Protein AF-0000000077598662 (afdb_homodimer)

Foldseek 3Di:
DPPPLPFADFDFFDWAWDWAADPVRDIDTPDIDTFDWDDDPQWVQKTKAWHFKFADAPPGPVNPDPDGRRPDWQDCVALRRQHHQHIKTKMKMKGGAFTKHWWKFAQWWKKKFWADAKKWKAFPVGDIDIDGDGGDIDGDRRGTIMMTHNDNHMTMIMMMTGHHQADADPNDGDHIDTDD/DPPPLPFADFDFFDWAWDWAADPVRDIDTPDIDTFDWDDDPQWVQKTKAWHFKFADAPPGPVNPDPDGRRPDWQDCVALRRQHHQHIKTKMKMKGGAFTKHWFKFAQWFKKKFWADAKKWKAFPVGDIDIDGDGGDIDGDRRGTIMMTHNDNHMTMIMMMTGHHQADADPNDGDHIDTDD

Sequence (360 aa):
MSPVLHNPQPLESVRRVVVGHDERGNAVVQSNELMYNEDMAIVPGAKSSAIWVTTDGLPTNDTNSMEDGATRVIEPSENYGLVPPRGTNVRSTDLAPGAITPMHRTSSVDYNILVEGEIVLITEDGAETHLRNPGDTVVQKGTMHAWRNPGASWARWVSVLISAEPAVVNGRVLHPEFHQMSPVLHNPQPLESVRRVVVGHDERGNAVVQSNELMYNEDMAIVPGAKSSAIWVTTDGLPTNDTNSMEDGATRVIEPSENYGLVPPRGTNVRSTDLAPGAITPMHRTSSVDYNILVEGEIVLITEDGAETHLRNPGDTVVQKGTMHAWRNPGASWARWVSVLISAEPAVVNGRVLHPEFHQ

Structure (mmCIF, N/CA/C/O backbone):
data_AF-0000000077598662-model_v1
#
loop_
_entity.id
_entity.type
_entity.pdbx_description
1 polymer 'Cupin type-2 domain-containing protein'
#
loop_
_atom_site.group_PDB
_atom_site.id
_atom_site.type_symbol
_atom_site.label_atom_id
_atom_site.label_alt_id
_atom_site.label_comp_id
_atom_site.label_asym_id
_atom_site.label_entity_id
_atom_site.label_seq_id
_atom_site.pdbx_PDB_ins_code
_atom_site.Cartn_x
_atom_site.Cartn_y
_atom_site.Cartn_z
_atom_site.occupancy
_atom_site.B_iso_or_equiv
_atom_site.auth_seq_id
_atom_site.auth_comp_id
_atom_site.auth_asym_id
_atom_site.auth_atom_id
_atom_site.pdbx_PDB_model_num
ATOM 1 N N . MET A 1 1 ? -41.719 -12.836 -14.641 1 30.16 1 MET A N 1
ATOM 2 C CA . MET A 1 1 ? -40.781 -11.719 -14.828 1 30.16 1 MET A CA 1
ATOM 3 C C . MET A 1 1 ? -39.344 -12.188 -14.719 1 30.16 1 MET A C 1
ATOM 5 O O . MET A 1 1 ? -39 -12.914 -13.789 1 30.16 1 MET A O 1
ATOM 9 N N . SER A 1 2 ? -38.562 -12.18 -15.766 1 33.88 2 SER A N 1
ATOM 10 C CA . SER A 1 2 ? -37.188 -12.641 -15.781 1 33.88 2 SER A CA 1
ATOM 11 C C . SER A 1 2 ? -36.344 -11.906 -14.75 1 33.88 2 SER A C 1
ATOM 13 O O . SER A 1 2 ? -36.5 -10.695 -14.562 1 33.88 2 SER A O 1
ATOM 15 N N . PRO A 1 3 ? -35.719 -12.508 -13.82 1 38.34 3 PRO A N 1
ATOM 16 C CA . PRO A 1 3 ? -34.906 -11.727 -12.883 1 38.34 3 PRO A CA 1
ATOM 17 C C . PRO A 1 3 ? -33.969 -10.75 -13.586 1 38.34 3 PRO A C 1
ATOM 19 O O . PRO A 1 3 ? -33.312 -11.102 -14.586 1 38.34 3 PRO A O 1
ATOM 22 N N . VAL A 1 4 ? -34.312 -9.578 -13.742 1 38.94 4 VAL A N 1
ATOM 23 C CA . VAL A 1 4 ? -33.375 -8.562 -14.211 1 38.94 4 VAL A CA 1
ATOM 24 C C . VAL A 1 4 ? -32 -8.789 -13.578 1 38.94 4 VAL A C 1
ATOM 26 O O . VAL A 1 4 ? -31.859 -8.711 -12.359 1 38.94 4 VAL A O 1
ATOM 29 N N . LEU A 1 5 ? -31.109 -9.648 -14.094 1 43.72 5 LEU A N 1
ATOM 30 C CA . LEU A 1 5 ? -29.719 -9.781 -13.672 1 43.72 5 LEU A CA 1
ATOM 31 C C . LEU A 1 5 ? -29.094 -8.406 -13.43 1 43.72 5 LEU A C 1
ATOM 33 O O . LEU A 1 5 ? -28.922 -7.625 -14.367 1 43.72 5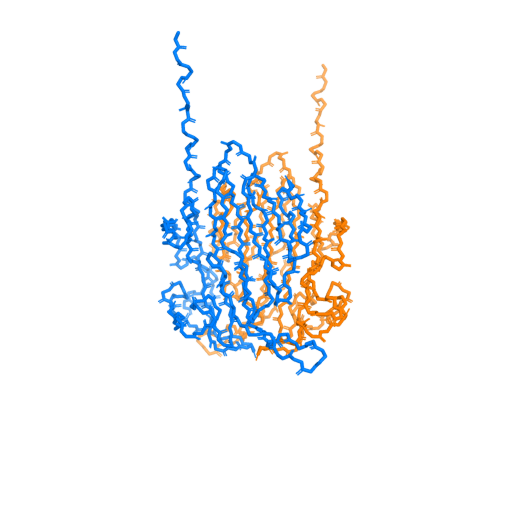 LEU A O 1
ATOM 37 N N . HIS A 1 6 ? -29.359 -7.688 -12.461 1 51.47 6 HIS A N 1
ATOM 38 C CA . HIS A 1 6 ? -28.719 -6.418 -12.109 1 51.47 6 HIS A CA 1
ATOM 39 C C . HIS A 1 6 ? -27.203 -6.508 -12.227 1 51.47 6 HIS A C 1
ATOM 41 O O . HIS A 1 6 ? -26.578 -7.328 -11.562 1 51.47 6 HIS A O 1
ATOM 47 N N . ASN A 1 7 ? -26.672 -6.199 -13.375 1 65 7 ASN A N 1
ATOM 48 C CA . ASN A 1 7 ? -25.219 -6.082 -13.547 1 65 7 ASN A CA 1
ATOM 49 C C . ASN A 1 7 ? -24.594 -5.227 -12.453 1 65 7 ASN A C 1
ATOM 51 O O . ASN A 1 7 ? -24.938 -4.051 -12.305 1 65 7 ASN A O 1
ATOM 55 N N . PRO A 1 8 ? -23.891 -5.891 -11.641 1 79.75 8 PRO A N 1
ATOM 56 C CA . PRO A 1 8 ? -23.344 -5.098 -10.539 1 79.75 8 PRO A CA 1
ATOM 57 C C . PRO A 1 8 ? -22.578 -3.861 -11.023 1 79.75 8 PRO A C 1
ATOM 59 O O . PRO A 1 8 ? -21.828 -3.936 -11.992 1 79.75 8 PRO A O 1
ATOM 62 N N . GLN A 1 9 ? -22.953 -2.74 -10.539 1 87.88 9 GLN A N 1
ATOM 63 C CA . GLN A 1 9 ? -22.344 -1.462 -10.891 1 87.88 9 GLN A CA 1
ATOM 64 C C . GLN A 1 9 ? -20.875 -1.425 -10.484 1 87.88 9 GLN A C 1
ATOM 66 O O . GLN A 1 9 ? -20.5 -1.886 -9.406 1 87.88 9 GLN A O 1
ATOM 71 N N . PRO A 1 10 ? -20.062 -0.954 -11.422 1 89.88 10 PRO A N 1
ATOM 72 C CA . PRO A 1 10 ? -18.656 -0.786 -11.047 1 89.88 10 PRO A CA 1
ATOM 73 C C . PRO A 1 10 ? -18.469 0.134 -9.844 1 89.88 10 PRO A C 1
ATOM 75 O O . PRO A 1 10 ? -19.375 0.913 -9.508 1 89.88 10 PRO A O 1
ATOM 78 N N . LEU A 1 11 ? -17.359 -0.01 -9.195 1 93.06 11 LEU A N 1
ATOM 79 C CA . LEU A 1 11 ? -17.047 0.822 -8.039 1 93.06 11 LEU A CA 1
ATOM 80 C C . LEU A 1 11 ? -16.719 2.25 -8.469 1 93.06 11 LEU A C 1
ATOM 82 O O . LEU A 1 11 ? -16.297 2.48 -9.602 1 93.06 11 LEU A O 1
ATOM 86 N N . GLU A 1 12 ? -16.969 3.156 -7.57 1 90.81 12 GLU A N 1
ATOM 87 C CA . GLU A 1 12 ? -16.578 4.543 -7.82 1 90.81 12 GLU A CA 1
ATOM 88 C C . GLU A 1 12 ? -15.07 4.672 -8 1 90.81 12 GLU A C 1
ATOM 90 O O . GLU A 1 12 ? -14.297 3.955 -7.359 1 90.81 12 GLU A O 1
ATOM 95 N N . SER A 1 13 ? -14.68 5.633 -8.844 1 91.69 13 SER A N 1
ATOM 96 C CA . SER A 1 13 ? -13.258 5.887 -9.055 1 91.69 13 SER A CA 1
ATOM 97 C C . SER A 1 13 ? -12.578 6.32 -7.758 1 91.69 13 SER A C 1
ATOM 99 O O . SER A 1 13 ? -13.195 6.977 -6.918 1 91.69 13 SER A O 1
ATOM 101 N N . VAL A 1 14 ? -11.359 5.914 -7.637 1 93.94 14 VAL A N 1
ATOM 102 C CA . VAL A 1 14 ? -10.609 6.309 -6.453 1 93.94 14 VAL A CA 1
ATOM 103 C C . VAL A 1 14 ? -10.023 7.703 -6.648 1 93.94 14 VAL A C 1
ATOM 105 O O . VAL A 1 14 ? -9.734 8.109 -7.777 1 93.94 14 VAL A O 1
ATOM 108 N N . ARG A 1 15 ? -9.922 8.438 -5.605 1 96.94 15 ARG A N 1
ATOM 109 C CA . ARG A 1 15 ? -9.258 9.734 -5.586 1 96.94 15 ARG A CA 1
ATOM 110 C C . ARG A 1 15 ? -7.789 9.594 -5.211 1 96.94 15 ARG A C 1
ATOM 112 O O . ARG A 1 15 ? -7.441 8.82 -4.316 1 96.94 15 ARG A O 1
ATOM 119 N N . ARG A 1 16 ? -6.93 10.281 -5.93 1 98.38 16 ARG A N 1
ATOM 120 C CA . ARG A 1 16 ? -5.52 10.422 -5.57 1 98.38 16 ARG A CA 1
ATOM 121 C C . ARG A 1 16 ? -5.211 11.852 -5.133 1 98.38 16 ARG A C 1
ATOM 123 O O . ARG A 1 16 ? -5.52 12.805 -5.848 1 98.38 16 ARG A O 1
ATOM 130 N N . VAL A 1 17 ? -4.629 11.984 -4 1 98.56 17 VAL A N 1
ATOM 131 C CA . VAL A 1 17 ? -4.164 13.266 -3.484 1 98.56 17 VAL A CA 1
ATOM 132 C C . VAL A 1 17 ? -2.643 13.242 -3.348 1 98.56 17 VAL A C 1
ATOM 134 O O . VAL A 1 17 ? -2.078 12.32 -2.756 1 98.56 17 VAL A O 1
ATOM 137 N N . VAL A 1 18 ? -1.985 14.227 -3.939 1 98.56 18 VAL A N 1
ATOM 138 C CA . VAL A 1 18 ? -0.538 14.352 -3.809 1 98.56 18 VAL A CA 1
ATOM 139 C C . VAL A 1 18 ? -0.203 15.562 -2.941 1 98.56 18 VAL A C 1
ATOM 141 O O . VAL A 1 18 ? -0.693 16.672 -3.188 1 98.56 18 VAL A O 1
ATOM 144 N N . VAL A 1 19 ? 0.603 15.328 -1.915 1 98.69 19 VAL A N 1
ATOM 145 C CA . VAL A 1 19 ? 0.987 16.391 -1 1 98.69 19 VAL A CA 1
ATOM 146 C C . VAL A 1 19 ? 2.484 16.672 -1.12 1 98.69 19 VAL A C 1
ATOM 148 O O . VAL A 1 19 ? 3.301 15.75 -0.976 1 98.69 19 VAL A O 1
ATOM 151 N N . GLY A 1 20 ? 2.826 17.812 -1.457 1 98.19 20 GLY A N 1
ATOM 152 C CA . GLY A 1 20 ? 4.195 18.297 -1.514 1 98.19 20 GLY A CA 1
ATOM 153 C C . GLY A 1 20 ? 4.398 19.578 -0.729 1 98.19 20 GLY A C 1
ATOM 154 O O . GLY A 1 20 ? 3.82 19.75 0.346 1 98.19 20 GLY A O 1
ATOM 155 N N . HIS A 1 21 ? 5.34 20.406 -1.111 1 98 21 HIS A N 1
ATOM 156 C CA . HIS A 1 21 ? 5.668 21.609 -0.368 1 98 21 HIS A CA 1
ATOM 157 C C . HIS A 1 21 ? 5.504 22.859 -1.235 1 98 21 HIS A C 1
ATOM 159 O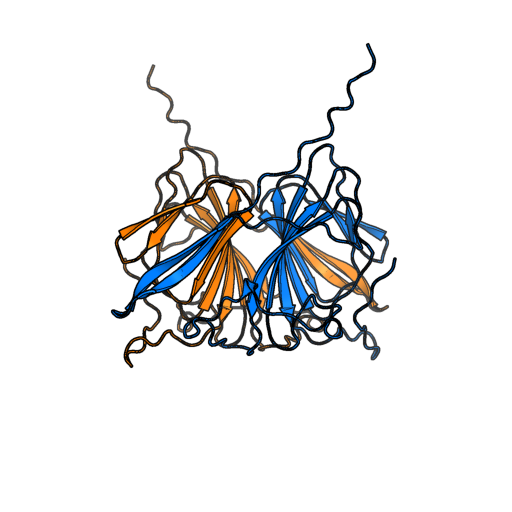 O . HIS A 1 21 ? 5.727 22.797 -2.447 1 98 21 HIS A O 1
ATOM 165 N N . ASP A 1 22 ? 5.109 23.984 -0.613 1 96.31 22 ASP A N 1
ATOM 166 C CA . ASP A 1 22 ? 5.195 25.281 -1.283 1 96.31 22 ASP A CA 1
ATOM 167 C C . ASP A 1 22 ? 6.59 25.875 -1.138 1 96.31 22 ASP A C 1
ATOM 169 O O . ASP A 1 22 ? 7.508 25.219 -0.641 1 96.31 22 ASP A O 1
ATOM 173 N N . GLU A 1 23 ? 6.766 27.062 -1.578 1 94.81 23 GLU A N 1
ATOM 174 C CA . GLU A 1 23 ? 8.078 27.688 -1.624 1 94.81 23 GLU A CA 1
ATOM 175 C C . GLU A 1 23 ? 8.602 27.984 -0.219 1 94.81 23 GLU A C 1
ATOM 177 O O . GLU A 1 23 ? 9.797 28.219 -0.034 1 94.81 23 GLU A O 1
ATOM 182 N N . ARG A 1 24 ? 7.754 27.953 0.756 1 94.88 24 ARG A N 1
ATOM 183 C CA . ARG A 1 24 ? 8.156 28.25 2.131 1 94.88 24 ARG A CA 1
ATOM 184 C C . ARG A 1 24 ? 8.414 26.953 2.902 1 94.88 24 ARG A C 1
ATOM 186 O O . ARG A 1 24 ? 8.789 26.984 4.074 1 94.88 24 ARG A O 1
ATOM 193 N N . GLY A 1 25 ? 8.148 25.812 2.279 1 95.56 25 GLY A N 1
ATOM 194 C CA . GLY A 1 25 ? 8.391 24.531 2.938 1 95.56 25 GLY A CA 1
ATOM 195 C C . GLY A 1 25 ? 7.18 24 3.67 1 95.56 25 GLY A C 1
ATOM 196 O O . GLY A 1 25 ? 7.273 23 4.387 1 95.56 25 GLY A O 1
ATOM 197 N N . ASN A 1 26 ? 6.098 24.688 3.449 1 96.5 26 ASN A N 1
ATOM 198 C CA . ASN A 1 26 ? 4.867 24.188 4.059 1 96.5 26 ASN A CA 1
ATOM 199 C C . ASN A 1 26 ? 4.223 23.094 3.217 1 96.5 26 ASN A C 1
ATOM 201 O O . ASN A 1 26 ? 4.215 23.172 1.987 1 96.5 26 ASN A O 1
ATOM 205 N N . ALA A 1 27 ? 3.697 22.078 3.928 1 98 27 ALA A N 1
ATOM 206 C CA . ALA A 1 27 ? 2.953 21.031 3.23 1 98 27 ALA A CA 1
ATOM 207 C C . ALA A 1 27 ? 1.693 21.609 2.58 1 98 27 ALA A C 1
ATOM 209 O O . ALA A 1 27 ? 0.907 22.297 3.23 1 98 27 ALA A O 1
ATOM 210 N N . VAL A 1 28 ? 1.549 21.297 1.348 1 97.44 28 VAL A N 1
ATOM 211 C CA . VAL A 1 28 ? 0.364 21.719 0.61 1 97.44 28 VAL A CA 1
ATOM 212 C C . VAL A 1 28 ? -0.09 20.594 -0.324 1 97.44 28 VAL A C 1
ATOM 214 O O . VAL A 1 28 ? 0.729 19.812 -0.799 1 97.44 28 VAL A O 1
ATOM 217 N N . VAL A 1 29 ? -1.385 20.531 -0.607 1 97.62 29 VAL A N 1
ATOM 218 C CA . VAL A 1 29 ? -1.913 19.609 -1.61 1 97.62 29 VAL A CA 1
ATOM 219 C C . VAL A 1 29 ? -1.524 20.094 -3.008 1 97.62 29 VAL A C 1
ATOM 221 O O . VAL A 1 29 ? -1.905 21.188 -3.422 1 97.62 29 VAL A O 1
ATOM 224 N N . GLN A 1 30 ? -0.76 19.281 -3.721 1 96.5 30 GLN A N 1
ATOM 225 C CA . GLN A 1 30 ? -0.302 19.625 -5.062 1 96.5 30 GLN A CA 1
ATOM 226 C C . GLN A 1 30 ? -1.294 19.156 -6.121 1 96.5 30 GLN A C 1
ATOM 228 O O . GLN A 1 30 ? -1.404 19.766 -7.188 1 96.5 30 GLN A O 1
ATOM 233 N N . SER A 1 31 ? -1.91 18.125 -5.891 1 96.75 31 SER A N 1
ATOM 234 C CA . SER A 1 31 ? -2.92 17.578 -6.789 1 96.75 31 SER A CA 1
ATOM 235 C C . SER A 1 31 ? -3.996 16.828 -6.012 1 96.75 31 SER A C 1
ATOM 237 O O . SER A 1 31 ? -3.727 16.266 -4.941 1 96.75 31 SER A O 1
ATOM 239 N N . ASN A 1 32 ? -5.176 16.844 -6.383 1 97.19 32 ASN A N 1
ATOM 240 C CA . ASN A 1 32 ? -6.367 16.172 -5.887 1 97.19 32 ASN A CA 1
ATOM 241 C C . ASN A 1 32 ? -7.309 15.789 -7.023 1 97.19 32 ASN A C 1
ATOM 243 O O . ASN A 1 32 ? -8.094 16.609 -7.496 1 97.19 32 ASN A O 1
ATOM 247 N N . GLU A 1 33 ? -7.18 14.516 -7.469 1 95.56 33 GLU A N 1
ATOM 248 C CA . GLU A 1 33 ? -7.867 14.141 -8.703 1 95.56 33 GLU A CA 1
ATOM 249 C C . GLU A 1 33 ? -8.461 12.742 -8.609 1 95.56 33 GLU A C 1
ATOM 251 O O . GLU A 1 33 ? -7.961 11.898 -7.855 1 95.56 33 GLU A O 1
ATOM 256 N N . LEU A 1 34 ? -9.555 12.602 -9.383 1 93.56 34 LEU A N 1
ATOM 257 C CA . LEU A 1 34 ? -10.078 11.258 -9.562 1 93.56 34 LEU A CA 1
ATOM 258 C C . LEU A 1 34 ? -9.242 10.469 -10.562 1 93.56 34 LEU A C 1
ATOM 260 O O . LEU A 1 34 ? -8.836 11.008 -11.594 1 93.56 34 LEU A O 1
ATOM 264 N N . MET A 1 35 ? -8.93 9.258 -10.055 1 89.19 35 MET A N 1
ATOM 265 C CA . MET A 1 35 ? -8.234 8.367 -10.977 1 89.19 35 MET A CA 1
ATOM 266 C C . MET A 1 35 ? -9.227 7.48 -11.719 1 89.19 35 MET A C 1
ATOM 268 O O . MET A 1 35 ? -10.039 6.785 -11.102 1 89.19 35 MET A O 1
ATOM 272 N N . TYR A 1 36 ? -9.188 7.516 -13.023 1 83 36 TYR A N 1
ATOM 273 C CA . TYR A 1 36 ? -10.109 6.688 -13.797 1 83 36 TYR A CA 1
ATOM 274 C C . TYR A 1 36 ? -9.484 5.34 -14.133 1 83 36 TYR A C 1
ATOM 276 O O . TYR A 1 36 ? -8.391 5.285 -14.703 1 83 36 TYR A O 1
ATOM 284 N N . ASN A 1 37 ? -10.227 4.344 -13.625 1 81.75 37 ASN A N 1
ATOM 285 C CA . ASN A 1 37 ? -9.758 2.992 -13.914 1 81.75 37 ASN A CA 1
ATOM 286 C C . ASN A 1 37 ? -9.898 2.658 -15.398 1 81.75 37 ASN A C 1
ATOM 288 O O . ASN A 1 37 ? -10.914 2.969 -16.016 1 81.75 37 ASN A O 1
ATOM 292 N N . GLU A 1 38 ? -8.812 2.15 -15.852 1 84.38 38 GLU A N 1
ATOM 293 C CA . GLU A 1 38 ? -8.812 1.681 -17.234 1 84.38 38 GLU A CA 1
ATOM 294 C C . GLU A 1 38 ? -8.969 0.164 -17.297 1 84.38 38 GLU A C 1
ATOM 296 O O . GLU A 1 38 ? -8.492 -0.554 -16.422 1 84.38 38 GLU A O 1
ATOM 301 N N . ASP A 1 39 ? -9.609 -0.292 -18.375 1 84.81 39 ASP A N 1
ATOM 302 C CA . ASP A 1 39 ? -9.727 -1.729 -18.594 1 84.81 39 ASP A CA 1
ATOM 303 C C . ASP A 1 39 ? -8.352 -2.375 -18.766 1 84.81 39 ASP A C 1
ATOM 305 O O . ASP A 1 39 ? -7.48 -1.83 -19.438 1 84.81 39 ASP A O 1
ATOM 309 N N . MET A 1 40 ? -8.242 -3.424 -18.031 1 82.75 40 MET A N 1
ATOM 310 C CA . MET A 1 40 ? -7.039 -4.223 -18.266 1 82.75 40 MET A CA 1
ATOM 311 C C . MET A 1 40 ? -7.23 -5.156 -19.453 1 82.75 40 MET A C 1
ATOM 313 O O . MET A 1 40 ? -8.078 -6.047 -19.422 1 82.75 40 MET A O 1
ATOM 317 N N . ALA A 1 41 ? -6.488 -4.949 -20.438 1 71.12 41 ALA A N 1
ATOM 318 C CA . ALA A 1 41 ? -6.672 -5.668 -21.703 1 71.12 41 ALA A CA 1
ATOM 319 C C . ALA A 1 41 ? -6.535 -7.176 -21.5 1 71.12 41 ALA A C 1
ATOM 321 O O . ALA A 1 41 ? -7.273 -7.957 -22.094 1 71.12 41 ALA A O 1
ATOM 322 N N . ILE A 1 42 ? -5.691 -7.578 -20.641 1 77.12 42 ILE A N 1
ATOM 323 C CA . ILE A 1 42 ? -5.34 -8.984 -20.531 1 77.12 42 ILE A CA 1
ATOM 324 C C . ILE A 1 42 ? -6.266 -9.664 -19.516 1 77.12 42 ILE A C 1
ATOM 326 O O . ILE A 1 42 ? -6.23 -10.891 -19.359 1 77.12 42 ILE A O 1
ATOM 330 N N . VAL A 1 43 ? -7.109 -8.914 -18.828 1 81 43 VAL A N 1
ATOM 331 C CA . VAL A 1 43 ? -8.016 -9.469 -17.828 1 81 43 VAL A CA 1
ATOM 332 C C . VAL A 1 43 ? -9.43 -8.945 -18.078 1 81 43 VAL A C 1
ATOM 334 O O . VAL A 1 43 ? -9.828 -7.918 -17.516 1 81 43 VAL A O 1
ATOM 337 N N . PRO A 1 44 ? -10.25 -9.766 -18.891 1 85 44 PRO A N 1
ATOM 338 C CA . PRO A 1 44 ? -11.648 -9.336 -19 1 85 44 PRO A CA 1
ATOM 339 C C . PRO A 1 44 ? -12.32 -9.164 -17.641 1 85 44 PRO A C 1
ATOM 341 O O . PRO A 1 44 ? -12.211 -10.047 -16.781 1 85 44 PRO A O 1
ATOM 344 N N . GLY A 1 45 ? -12.875 -8 -17.422 1 91.31 45 GLY A N 1
ATOM 345 C CA . GLY A 1 45 ? -13.57 -7.75 -16.172 1 91.31 45 GLY A CA 1
ATOM 346 C C . GLY A 1 45 ? -12.688 -7.117 -15.117 1 91.31 45 GLY A C 1
ATOM 347 O O . GLY A 1 45 ? -13.086 -7 -13.953 1 91.31 45 GLY A O 1
ATOM 348 N N . ALA A 1 46 ? -11.508 -6.805 -15.523 1 93.12 46 ALA A N 1
ATOM 349 C CA . ALA A 1 46 ? -10.609 -6.121 -14.594 1 93.12 46 ALA A CA 1
ATOM 350 C C . ALA A 1 46 ? -10.352 -4.684 -15.039 1 93.12 46 ALA A C 1
ATOM 352 O O . ALA A 1 46 ? -10.234 -4.406 -16.234 1 93.12 46 ALA A O 1
ATOM 353 N N . LYS A 1 47 ? -10.391 -3.783 -14.148 1 94.25 47 LYS A N 1
ATOM 354 C CA . LYS A 1 47 ? -9.992 -2.391 -14.344 1 94.25 47 LYS A CA 1
ATOM 355 C C . LYS A 1 47 ? -8.883 -1.998 -13.375 1 94.25 47 LYS A C 1
ATOM 357 O O . LYS A 1 47 ? -8.82 -2.508 -12.25 1 94.25 47 LYS A O 1
ATOM 362 N N . SER A 1 48 ? -8 -1.175 -13.867 1 93.44 48 SER A N 1
ATOM 363 C CA . SER A 1 48 ? -6.887 -0.774 -13.016 1 93.44 48 SER A CA 1
ATOM 364 C C . SER A 1 48 ? -6.508 0.685 -13.25 1 93.44 48 SER A C 1
ATOM 366 O O . SER A 1 48 ? -6.789 1.241 -14.312 1 93.44 48 SER A O 1
ATOM 368 N N . SER A 1 49 ? -6.023 1.312 -12.242 1 88.88 49 SER A N 1
ATOM 369 C CA . SER A 1 49 ? -5.473 2.66 -12.328 1 88.88 49 SER A CA 1
ATOM 370 C C . SER A 1 49 ? -4.109 2.748 -11.648 1 88.88 49 SER A C 1
ATOM 372 O O . SER A 1 49 ? -3.928 2.221 -10.547 1 88.88 49 SER A O 1
ATOM 374 N N . ALA A 1 50 ? -3.17 3.436 -12.359 1 87.88 50 ALA A N 1
ATOM 375 C CA . ALA A 1 50 ? -1.88 3.73 -11.742 1 87.88 50 ALA A CA 1
ATOM 376 C C . ALA A 1 50 ? -1.986 4.922 -10.789 1 87.88 50 ALA A C 1
ATOM 378 O O . ALA A 1 50 ? -2.584 5.945 -11.133 1 87.88 50 ALA A O 1
ATOM 379 N N . ILE A 1 51 ? -1.404 4.84 -9.688 1 96.81 51 ILE A N 1
ATOM 380 C CA . ILE A 1 51 ? -1.497 5.891 -8.68 1 96.81 51 ILE A CA 1
ATOM 381 C C . ILE A 1 51 ? -0.162 6.625 -8.57 1 96.81 51 ILE A C 1
ATOM 383 O O . ILE A 1 51 ? -0.118 7.855 -8.609 1 96.81 51 ILE A O 1
ATOM 387 N N . TRP A 1 52 ? 0.949 5.906 -8.477 1 98.06 52 TRP A N 1
ATOM 388 C CA . TRP A 1 52 ? 2.275 6.504 -8.352 1 98.06 52 TRP A CA 1
ATOM 389 C C . TRP A 1 52 ? 3.363 5.473 -8.641 1 98.06 52 TRP A C 1
ATOM 391 O O . TRP A 1 52 ? 3.25 4.312 -8.242 1 98.06 52 TRP A O 1
ATOM 401 N N . VAL A 1 53 ? 4.426 5.891 -9.344 1 98 53 VAL A N 1
ATOM 402 C CA . VAL A 1 53 ? 5.586 5.055 -9.641 1 98 53 VAL A CA 1
ATOM 403 C C . VAL A 1 53 ? 6.863 5.77 -9.211 1 98 53 VAL A C 1
ATOM 405 O O . VAL A 1 53 ? 7.051 6.953 -9.508 1 98 53 VAL A O 1
ATOM 408 N N . THR A 1 54 ? 7.664 5.09 -8.422 1 98.25 54 THR A N 1
ATOM 409 C CA . THR A 1 54 ? 9.039 5.543 -8.227 1 98.25 54 THR A CA 1
ATOM 410 C C . THR A 1 54 ? 10 4.758 -9.109 1 98.25 54 THR A C 1
ATOM 412 O O . THR A 1 54 ? 9.781 3.57 -9.367 1 98.25 54 THR A O 1
ATOM 415 N N . THR A 1 55 ? 11.148 5.441 -9.539 1 97.31 55 THR A N 1
ATOM 416 C CA . THR A 1 55 ? 12.023 4.75 -10.484 1 97.31 55 THR A CA 1
ATOM 417 C C . THR A 1 55 ? 13.492 4.988 -10.141 1 97.31 55 THR A C 1
ATOM 419 O O . THR A 1 55 ? 14.383 4.535 -10.859 1 97.31 55 THR A O 1
ATOM 422 N N . ASP A 1 56 ? 13.812 5.621 -9.055 1 97.19 56 ASP A N 1
ATOM 423 C CA . ASP A 1 56 ? 15.18 6.109 -8.859 1 97.19 56 ASP A CA 1
ATOM 424 C C . ASP A 1 56 ? 15.844 5.422 -7.668 1 97.19 56 ASP A C 1
ATOM 426 O O . ASP A 1 56 ? 16.844 5.914 -7.137 1 97.19 56 ASP A O 1
ATOM 430 N N . GLY A 1 57 ? 15.359 4.352 -7.195 1 97.19 57 GLY A N 1
ATOM 431 C CA . GLY A 1 57 ? 15.961 3.607 -6.102 1 97.19 57 GLY A CA 1
ATOM 432 C C . GLY A 1 57 ? 15.617 4.172 -4.734 1 97.19 57 GLY A C 1
ATOM 433 O O . GLY A 1 57 ? 14.766 5.059 -4.621 1 97.19 57 GLY A O 1
ATOM 434 N N . LEU A 1 58 ? 16.203 3.557 -3.643 1 98.06 58 LEU A N 1
ATOM 435 C CA . LEU A 1 58 ? 16 4.008 -2.271 1 98.06 58 LEU A CA 1
ATOM 436 C C . LEU A 1 58 ? 17.281 4.605 -1.701 1 98.06 58 LEU A C 1
ATOM 438 O O . LEU A 1 58 ? 18.359 4.047 -1.883 1 98.06 58 LEU A O 1
ATOM 442 N N . PRO A 1 59 ? 17.297 5.609 -0.997 1 98.12 59 PRO A N 1
ATOM 443 C CA . PRO A 1 59 ? 16.109 6.441 -0.831 1 98.12 59 PRO A CA 1
ATOM 444 C C . PRO A 1 59 ? 15.703 7.156 -2.117 1 98.12 59 PRO A C 1
ATOM 446 O O . PRO A 1 59 ? 16.562 7.621 -2.865 1 98.12 59 PRO A O 1
ATOM 449 N N . THR A 1 60 ? 14.398 7.199 -2.432 1 98.69 60 THR A N 1
ATOM 450 C CA . THR A 1 60 ? 13.914 7.91 -3.613 1 98.69 60 THR A CA 1
ATOM 451 C C . THR A 1 60 ? 14.055 9.422 -3.428 1 98.69 60 THR A C 1
ATOM 453 O O . THR A 1 60 ? 14.031 9.914 -2.301 1 98.69 60 THR A O 1
ATOM 456 N N . ASN A 1 61 ? 14.141 10.117 -4.496 1 98.44 61 ASN A N 1
ATOM 457 C CA . ASN A 1 61 ? 14.203 11.578 -4.465 1 98.44 61 ASN A CA 1
ATOM 458 C C . ASN A 1 61 ? 12.867 12.203 -4.859 1 98.44 61 ASN A C 1
ATOM 460 O O . ASN A 1 61 ? 12.812 13.375 -5.227 1 98.44 61 ASN A O 1
ATOM 464 N N . ASP A 1 62 ? 11.797 11.492 -4.848 1 98.5 62 ASP A N 1
ATOM 465 C CA . ASP A 1 62 ? 10.484 12 -5.238 1 98.5 62 ASP A CA 1
ATOM 466 C C . ASP A 1 62 ? 10.047 13.141 -4.328 1 98.5 62 ASP A C 1
ATOM 468 O O . ASP A 1 62 ? 9.219 13.977 -4.719 1 98.5 62 ASP A O 1
ATOM 472 N N . THR A 1 63 ? 10.547 13.219 -3.105 1 98.38 63 THR A N 1
ATOM 473 C CA . THR A 1 63 ? 10.242 14.312 -2.195 1 98.38 63 THR A CA 1
ATOM 474 C C . THR A 1 63 ? 10.703 15.648 -2.779 1 98.38 63 THR A C 1
ATOM 476 O O . THR A 1 63 ? 10.227 16.703 -2.363 1 98.38 63 THR A O 1
ATOM 479 N N . ASN A 1 64 ? 11.602 15.586 -3.686 1 98.06 64 ASN A N 1
ATOM 480 C CA . ASN A 1 64 ? 12.211 16.797 -4.227 1 98.06 64 ASN A CA 1
ATOM 481 C C . ASN A 1 64 ? 11.961 16.922 -5.73 1 98.06 64 ASN A C 1
ATOM 483 O O . ASN A 1 64 ? 12.633 17.703 -6.41 1 98.06 64 ASN A O 1
ATOM 487 N N . SER A 1 65 ? 11.109 16.125 -6.262 1 96.81 65 SER A N 1
ATOM 488 C CA . SER A 1 65 ? 10.773 16.141 -7.684 1 96.81 65 SER A CA 1
ATOM 489 C C . SER A 1 65 ? 9.383 16.734 -7.918 1 96.81 65 SER A C 1
ATOM 491 O O . SER A 1 65 ? 8.461 16.484 -7.141 1 96.81 65 SER A O 1
ATOM 493 N N . MET A 1 66 ? 9.211 17.422 -8.93 1 94.44 66 MET A N 1
ATOM 494 C CA . MET A 1 66 ? 7.898 17.969 -9.289 1 94.44 66 MET A CA 1
ATOM 495 C C . MET A 1 66 ? 7.199 17.062 -10.297 1 94.44 66 MET A C 1
ATOM 497 O O . MET A 1 66 ? 6.023 17.25 -10.602 1 94.44 66 MET A O 1
ATOM 501 N N . GLU A 1 67 ? 7.891 16.094 -10.781 1 96.44 67 GLU A N 1
ATOM 502 C CA . GLU A 1 67 ? 7.289 15.156 -11.719 1 96.44 67 GLU A CA 1
ATOM 503 C C . GLU A 1 67 ? 6.168 14.359 -11.062 1 96.44 67 GLU A C 1
ATOM 505 O O . GLU A 1 67 ? 6.305 13.914 -9.914 1 96.44 67 GLU A O 1
ATOM 510 N N . ASP A 1 68 ? 5.094 14.227 -11.836 1 96.69 68 ASP A N 1
ATOM 511 C CA . ASP A 1 68 ? 4 13.383 -11.367 1 96.69 68 ASP A CA 1
ATOM 512 C C . ASP A 1 68 ? 4.324 11.898 -11.562 1 96.69 68 ASP A C 1
ATOM 514 O O . ASP A 1 68 ? 4.383 11.414 -12.695 1 96.69 68 ASP A O 1
ATOM 518 N N . GLY A 1 69 ? 4.508 11.211 -10.5 1 96.75 69 GLY A N 1
ATOM 519 C CA . GLY A 1 69 ? 4.887 9.812 -10.555 1 96.75 69 GLY A CA 1
ATOM 520 C C . GLY A 1 69 ? 3.895 8.953 -11.312 1 96.75 69 GLY A C 1
ATOM 521 O O . GLY A 1 69 ? 4.234 7.859 -11.781 1 96.75 69 GLY A O 1
ATOM 522 N N . ALA A 1 70 ? 2.633 9.391 -11.414 1 94.81 70 ALA A N 1
ATOM 523 C CA . ALA A 1 70 ? 1.607 8.617 -12.117 1 94.81 70 ALA A CA 1
ATOM 524 C C . ALA A 1 70 ? 1.847 8.633 -13.625 1 94.81 70 ALA A C 1
ATOM 526 O O . ALA A 1 70 ? 1.256 7.836 -14.359 1 94.81 70 ALA A O 1
ATOM 527 N N . THR A 1 71 ? 2.607 9.555 -14.094 1 94.62 71 THR A N 1
ATOM 528 C CA . THR A 1 71 ? 2.82 9.672 -15.531 1 94.62 71 THR A CA 1
ATOM 529 C C . THR A 1 71 ? 4.035 8.859 -15.969 1 94.62 71 THR A C 1
ATOM 531 O O . THR A 1 71 ? 4.301 8.727 -17.172 1 94.62 71 THR A O 1
ATOM 534 N N . ARG A 1 72 ? 4.758 8.359 -15.031 1 95.62 72 ARG A N 1
ATOM 535 C CA . ARG A 1 72 ? 5.957 7.605 -15.375 1 95.62 72 ARG A CA 1
ATOM 536 C C . ARG A 1 72 ? 5.598 6.281 -16.047 1 95.62 72 ARG A C 1
ATOM 538 O O . ARG A 1 72 ? 4.676 5.59 -15.602 1 95.62 72 ARG A O 1
ATOM 545 N N . VAL A 1 73 ? 6.395 5.988 -17.031 1 93.06 73 VAL A N 1
ATOM 546 C CA . VAL A 1 73 ? 6.152 4.77 -17.797 1 93.06 73 VAL A CA 1
ATOM 547 C C . VAL A 1 73 ? 7.168 3.701 -17.406 1 93.06 73 VAL A C 1
ATOM 549 O O . VAL A 1 73 ? 8.367 3.98 -17.297 1 93.06 73 VAL A O 1
ATOM 552 N N . ILE A 1 74 ? 6.66 2.59 -17.094 1 94.12 74 ILE A N 1
ATOM 553 C CA . ILE A 1 74 ? 7.508 1.416 -16.906 1 94.12 74 ILE A CA 1
ATOM 554 C C . ILE A 1 74 ? 7.602 0.638 -18.219 1 94.12 74 ILE A C 1
ATOM 556 O O . ILE A 1 74 ? 6.582 0.229 -18.781 1 94.12 74 ILE A O 1
ATOM 560 N N . GLU A 1 75 ? 8.805 0.376 -18.688 1 92.94 75 GLU A N 1
ATOM 561 C CA . GLU A 1 75 ? 8.984 -0.343 -19.953 1 92.94 75 GLU A CA 1
ATOM 562 C C . GLU A 1 75 ? 8.398 -1.749 -19.859 1 92.94 75 GLU A C 1
ATOM 564 O O . GLU A 1 75 ? 8.641 -2.475 -18.906 1 92.94 75 GLU A O 1
ATOM 569 N N . PRO A 1 76 ? 7.66 -2.15 -20.922 1 88.31 76 PRO A N 1
ATOM 570 C CA . PRO A 1 76 ? 7.039 -3.477 -20.922 1 88.31 76 PRO A CA 1
ATOM 571 C C . PRO A 1 76 ? 8.047 -4.598 -20.672 1 88.31 76 PRO A C 1
ATOM 573 O O . PRO A 1 76 ? 7.699 -5.637 -20.109 1 88.31 76 PRO A O 1
ATOM 576 N N . SER A 1 77 ? 9.242 -4.402 -21.094 1 86.56 77 SER A N 1
ATOM 577 C CA . SER A 1 77 ? 10.266 -5.422 -20.906 1 86.56 77 SER A CA 1
ATOM 578 C C . SER A 1 77 ? 10.602 -5.617 -19.438 1 86.56 77 SER A C 1
ATOM 580 O O . SER A 1 77 ? 11.188 -6.637 -19.062 1 86.56 77 SER A O 1
ATOM 582 N N . GLU A 1 78 ? 10.227 -4.676 -18.688 1 85.06 78 GLU A N 1
ATOM 583 C CA . GLU A 1 78 ? 10.484 -4.723 -17.25 1 85.06 78 GLU A CA 1
ATOM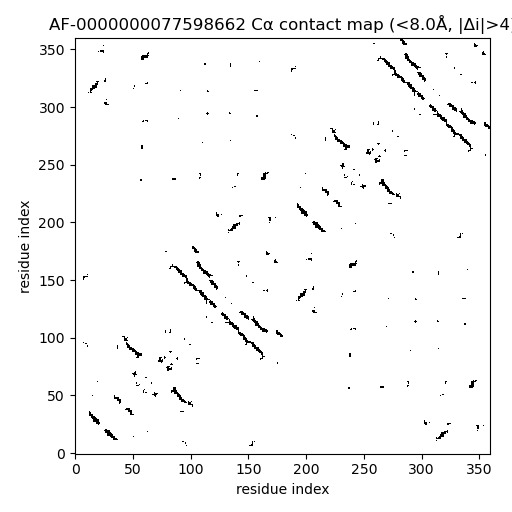 584 C C . GLU A 1 78 ? 9.281 -5.262 -16.5 1 85.06 78 GLU A C 1
ATOM 586 O O . GLU A 1 78 ? 8.375 -4.5 -16.125 1 85.06 78 GLU A O 1
ATOM 591 N N . ASN A 1 79 ? 9.367 -6.508 -16.156 1 92.69 79 ASN A N 1
ATOM 592 C CA . ASN A 1 79 ? 8.289 -7.125 -15.391 1 92.69 79 ASN A CA 1
ATOM 593 C C . ASN A 1 79 ? 6.926 -6.828 -16.016 1 92.69 79 ASN A C 1
ATOM 595 O O . ASN A 1 79 ? 5.984 -6.465 -15.305 1 92.69 79 ASN A O 1
ATOM 599 N N . TYR A 1 80 ? 6.859 -6.848 -17.391 1 89.75 80 TYR A N 1
ATOM 600 C CA . TYR A 1 80 ? 5.629 -6.652 -18.141 1 89.75 80 TYR A CA 1
ATOM 601 C C . TYR A 1 80 ? 5.039 -5.27 -17.875 1 89.75 80 TYR A C 1
ATOM 603 O O . TYR A 1 80 ? 3.818 -5.102 -17.844 1 89.75 80 TYR A O 1
ATOM 611 N N . GLY A 1 81 ? 5.926 -4.305 -17.516 1 92.06 81 GLY A N 1
ATOM 612 C CA . GLY A 1 81 ? 5.504 -2.93 -17.297 1 92.06 81 GLY A CA 1
ATOM 613 C C . GLY A 1 81 ? 4.879 -2.719 -15.93 1 92.06 81 GLY A C 1
ATOM 614 O O . GLY A 1 81 ? 4.266 -1.679 -15.672 1 92.06 81 GLY A O 1
ATOM 615 N N . LEU A 1 82 ? 5.023 -3.658 -15.031 1 93.62 82 LEU A N 1
ATOM 616 C CA . LEU A 1 82 ? 4.34 -3.592 -13.742 1 93.62 82 LEU A CA 1
ATOM 617 C C . LEU A 1 82 ? 5.285 -3.098 -12.656 1 93.62 82 LEU A C 1
ATOM 619 O O . LEU A 1 82 ? 4.863 -2.412 -11.719 1 93.62 82 LEU A O 1
ATOM 623 N N . VAL A 1 83 ? 6.527 -3.455 -12.758 1 95.19 83 VAL A N 1
ATOM 624 C CA . VAL A 1 83 ? 7.469 -3.129 -11.688 1 95.19 83 VAL A CA 1
ATOM 625 C C . VAL A 1 83 ? 8.734 -2.512 -12.289 1 95.19 83 VAL A C 1
ATOM 627 O O . VAL A 1 83 ? 9.422 -3.146 -13.086 1 95.19 83 VAL A O 1
ATOM 630 N N . PRO A 1 84 ? 9.062 -1.305 -11.922 1 96.56 84 PRO A N 1
ATOM 631 C CA . PRO A 1 84 ? 10.359 -0.769 -12.352 1 96.56 84 PRO A CA 1
ATOM 632 C C . PRO A 1 84 ? 11.539 -1.497 -11.711 1 96.56 84 PRO A C 1
ATOM 634 O O . PRO A 1 84 ? 11.406 -2.064 -10.625 1 96.56 84 PRO A O 1
ATOM 637 N N . PRO A 1 85 ? 12.695 -1.569 -12.383 1 94.38 85 PRO A N 1
ATOM 638 C CA . PRO A 1 85 ? 13.828 -2.357 -11.891 1 94.38 85 PRO A CA 1
ATOM 639 C C . PRO A 1 85 ? 14.312 -1.909 -10.508 1 94.38 85 PRO A C 1
ATOM 641 O O . PRO A 1 85 ? 14.805 -2.725 -9.727 1 94.38 85 PRO A O 1
ATOM 644 N N . ARG A 1 86 ? 14.281 -0.661 -10.234 1 96.19 86 ARG A N 1
ATOM 645 C CA . ARG A 1 86 ? 14.68 -0.12 -8.938 1 96.19 86 ARG A CA 1
ATOM 646 C C . ARG A 1 86 ? 13.648 0.887 -8.43 1 96.19 86 ARG A C 1
ATOM 648 O O . ARG A 1 86 ? 14 2.027 -8.117 1 96.19 86 ARG A O 1
ATOM 655 N N . GLY A 1 87 ? 12.492 0.428 -8.227 1 97.94 87 GLY A N 1
ATOM 656 C CA . GLY A 1 87 ? 11.445 1.337 -7.793 1 97.94 87 GLY A CA 1
ATOM 657 C C . GLY A 1 87 ? 10.211 0.62 -7.27 1 97.94 87 GLY A C 1
ATOM 658 O O . GLY A 1 87 ? 10.305 -0.501 -6.766 1 97.94 87 GLY A O 1
ATOM 659 N N . THR A 1 88 ? 9.156 1.371 -7.191 1 98.56 88 THR A N 1
ATOM 660 C CA . THR A 1 88 ? 7.875 0.849 -6.727 1 98.56 88 THR A CA 1
ATOM 661 C C . THR A 1 88 ? 6.75 1.261 -7.668 1 98.56 88 THR A C 1
ATOM 663 O O . THR A 1 88 ? 6.914 2.174 -8.484 1 98.56 88 THR A O 1
ATOM 666 N N . ASN A 1 89 ? 5.699 0.529 -7.66 1 98.12 89 ASN A N 1
ATOM 667 C CA . ASN A 1 89 ? 4.461 0.825 -8.375 1 98.12 89 ASN A CA 1
ATOM 668 C C . ASN A 1 89 ? 3.236 0.589 -7.496 1 98.12 89 ASN A C 1
ATOM 670 O O . ASN A 1 89 ? 3.061 -0.5 -6.949 1 98.12 89 ASN A O 1
ATOM 674 N N . VAL A 1 90 ? 2.434 1.612 -7.246 1 98.38 90 VAL A N 1
ATOM 675 C CA . VAL A 1 90 ? 1.17 1.447 -6.535 1 98.38 90 VAL A CA 1
ATOM 676 C C . VAL A 1 90 ? 0.004 1.63 -7.504 1 98.38 90 VAL A C 1
ATOM 678 O O . VAL A 1 90 ? -0.075 2.641 -8.211 1 98.38 90 VAL A O 1
ATOM 681 N N . ARG A 1 91 ? -0.912 0.596 -7.5 1 96.69 91 ARG A N 1
ATOM 682 C CA . ARG A 1 91 ? -2.041 0.587 -8.422 1 96.69 91 ARG A CA 1
ATOM 683 C C . ARG A 1 91 ? -3.295 0.04 -7.75 1 96.69 91 ARG A C 1
ATOM 685 O O . ARG A 1 91 ? -3.213 -0.841 -6.895 1 96.69 91 ARG A O 1
ATOM 692 N N . SER A 1 92 ? -4.426 0.617 -8.164 1 97.06 92 SER A N 1
ATOM 693 C CA . SER A 1 92 ? -5.711 0.037 -7.785 1 97.06 92 SER A CA 1
ATOM 694 C C . SER A 1 92 ? -6.203 -0.951 -8.836 1 97.06 92 SER A C 1
ATOM 696 O O . SER A 1 92 ? -6.047 -0.716 -10.039 1 97.06 92 SER A O 1
ATOM 698 N N . THR A 1 93 ? -6.785 -2.031 -8.43 1 96.88 93 THR A N 1
ATOM 699 C CA . THR A 1 93 ? -7.395 -3.016 -9.32 1 96.88 93 THR A CA 1
ATOM 700 C C . THR A 1 93 ? -8.828 -3.324 -8.883 1 96.88 93 THR A C 1
ATOM 702 O O . THR A 1 93 ? -9.078 -3.607 -7.711 1 96.88 93 THR A O 1
ATOM 705 N N . ASP A 1 94 ? -9.734 -3.195 -9.812 1 97.25 94 ASP A N 1
ATOM 706 C CA . ASP A 1 94 ? -11.117 -3.639 -9.664 1 97.25 94 ASP A CA 1
ATOM 707 C C . ASP A 1 94 ? -11.383 -4.906 -10.477 1 97.25 94 ASP A C 1
ATOM 709 O O . ASP A 1 94 ? -11.008 -4.988 -11.648 1 97.25 94 ASP A O 1
ATOM 713 N N . LEU A 1 95 ? -11.984 -5.836 -9.867 1 97.31 95 LEU A N 1
ATOM 714 C CA . LEU A 1 95 ? -12.297 -7.098 -10.531 1 97.31 95 LEU A CA 1
ATOM 715 C C . LEU A 1 95 ? -13.797 -7.375 -10.492 1 97.31 95 LEU A C 1
ATOM 717 O O . LEU A 1 95 ? -14.406 -7.375 -9.414 1 97.31 95 LEU A O 1
ATOM 721 N N . ALA A 1 96 ? -14.43 -7.637 -11.633 1 97 96 ALA A N 1
ATOM 722 C CA . ALA A 1 96 ? -15.859 -7.883 -11.742 1 97 96 ALA A CA 1
ATOM 723 C C . ALA A 1 96 ? -16.234 -9.227 -11.125 1 97 96 ALA A C 1
ATOM 725 O O . ALA A 1 96 ? -15.383 -10.094 -10.938 1 97 96 ALA A O 1
ATOM 726 N N . PRO A 1 97 ? -17.531 -9.336 -10.805 1 97 97 PRO A N 1
ATOM 727 C CA . PRO A 1 97 ? -17.984 -10.633 -10.305 1 97 97 PRO A CA 1
ATOM 728 C C . PRO A 1 97 ? -17.609 -11.789 -11.234 1 97 97 PRO A C 1
ATOM 730 O O . PRO A 1 97 ? -17.875 -11.727 -12.438 1 97 97 PRO A O 1
ATOM 733 N N . GLY A 1 98 ? -16.953 -12.75 -10.648 1 95.81 98 GLY A N 1
ATOM 734 C CA . GLY A 1 98 ? -16.641 -13.961 -11.391 1 95.81 98 GLY A CA 1
ATOM 735 C C . GLY A 1 98 ? -15.367 -13.844 -12.203 1 95.81 98 GLY A C 1
ATOM 736 O O . GLY A 1 98 ? -14.859 -14.852 -12.719 1 95.81 98 GLY A O 1
ATOM 737 N N . ALA A 1 99 ? -14.828 -12.688 -12.352 1 96.44 99 ALA A N 1
ATOM 738 C CA . ALA A 1 99 ? -13.625 -12.492 -13.148 1 96.44 99 ALA A CA 1
ATOM 739 C C . ALA A 1 99 ? -12.406 -13.109 -12.461 1 96.44 99 ALA A C 1
ATOM 741 O O . ALA A 1 99 ? -12.375 -13.234 -11.234 1 96.44 99 ALA A O 1
ATOM 742 N N . ILE A 1 100 ? -11.406 -13.484 -13.258 1 96.12 100 ILE A N 1
ATOM 743 C CA . ILE A 1 100 ? -10.172 -14.094 -12.773 1 96.12 100 ILE A CA 1
ATOM 744 C C . ILE A 1 100 ? -8.977 -13.508 -13.523 1 96.12 100 ILE A C 1
ATOM 746 O O . ILE A 1 100 ? -9.039 -13.281 -14.727 1 96.12 100 ILE A O 1
ATOM 750 N N . THR A 1 101 ? -7.934 -13.203 -12.781 1 95.81 101 THR A N 1
ATOM 751 C CA . THR A 1 101 ? -6.707 -12.742 -13.422 1 95.81 101 THR A CA 1
ATOM 752 C C . THR A 1 101 ? -5.883 -13.922 -13.93 1 95.81 101 THR A C 1
ATOM 754 O O . THR A 1 101 ? -6.02 -15.039 -13.43 1 95.81 101 THR A O 1
ATOM 757 N N . PRO A 1 102 ? -5.008 -13.648 -14.93 1 94 102 PRO A N 1
ATOM 758 C CA . PRO A 1 102 ? -4.09 -14.727 -15.312 1 94 102 PRO A CA 1
ATOM 759 C C . PRO A 1 102 ? -3.115 -15.094 -14.203 1 94 102 PRO A C 1
ATOM 761 O O . PRO A 1 102 ? -2.779 -14.25 -13.367 1 94 102 PRO A O 1
ATOM 764 N N . MET A 1 103 ? -2.779 -16.406 -14.227 1 96 103 MET A N 1
ATOM 765 C CA . MET A 1 103 ? -1.665 -16.828 -13.383 1 96 103 MET A CA 1
ATOM 766 C C . MET A 1 103 ? -0.368 -16.156 -13.812 1 96 103 MET A C 1
ATOM 768 O O . MET A 1 103 ? 0.001 -16.203 -14.992 1 96 103 MET A O 1
ATOM 772 N N . HIS A 1 104 ? 0.382 -15.453 -12.844 1 96.31 104 HIS A N 1
ATOM 773 C CA . HIS A 1 104 ? 1.557 -14.695 -13.258 1 96.31 104 HIS A CA 1
ATOM 774 C C . HIS A 1 104 ? 2.541 -14.539 -12.102 1 96.31 104 HIS A C 1
ATOM 776 O O . HIS A 1 104 ? 2.203 -14.812 -10.953 1 96.31 104 HIS A O 1
ATOM 782 N N . ARG A 1 105 ? 3.74 -14.219 -12.414 1 97.06 105 ARG A N 1
ATOM 783 C CA . ARG A 1 105 ? 4.836 -13.914 -11.5 1 97.06 105 ARG A CA 1
ATOM 784 C C . ARG A 1 105 ? 5.613 -12.688 -11.977 1 97.06 105 ARG A C 1
ATOM 786 O O . ARG A 1 105 ? 5.879 -12.539 -13.172 1 97.06 105 ARG A O 1
ATOM 793 N N . THR A 1 106 ? 5.836 -11.781 -11.086 1 97.12 106 THR A N 1
ATOM 794 C CA . THR A 1 106 ? 6.781 -10.688 -11.281 1 97.12 106 THR A CA 1
ATOM 795 C C . THR A 1 106 ? 7.961 -10.812 -10.328 1 97.12 106 THR A C 1
ATOM 797 O O . THR A 1 106 ? 7.875 -11.516 -9.32 1 97.12 106 THR A O 1
ATOM 800 N N . SER A 1 107 ? 9.141 -10.203 -10.695 1 98 107 SER A N 1
ATOM 801 C CA . SER A 1 107 ? 10.234 -10.062 -9.75 1 98 107 SER A CA 1
ATOM 802 C C . SER A 1 107 ? 10.008 -8.883 -8.812 1 98 107 SER A C 1
ATOM 804 O O . SER A 1 107 ? 10.602 -7.816 -8.992 1 98 107 SER A O 1
ATOM 806 N N . SER A 1 108 ? 9.172 -9.086 -7.812 1 98.5 108 SER A N 1
ATOM 807 C CA . SER A 1 108 ? 8.758 -8.062 -6.859 1 98.5 108 SER A CA 1
ATOM 808 C C . SER A 1 108 ? 8.211 -8.688 -5.578 1 98.5 108 SER A C 1
ATOM 810 O O . SER A 1 108 ? 7.883 -9.875 -5.555 1 98.5 108 SER A O 1
ATOM 812 N N . VAL A 1 109 ? 8.336 -7.98 -4.559 1 98.75 109 VAL A N 1
ATOM 813 C CA . VAL A 1 109 ? 7.488 -8.211 -3.391 1 98.75 109 VAL A CA 1
ATOM 814 C C . VAL A 1 109 ? 6.254 -7.312 -3.461 1 98.75 109 VAL A C 1
ATOM 816 O O . VAL A 1 109 ? 6.371 -6.086 -3.498 1 98.75 109 VAL A O 1
ATOM 819 N N . ASP A 1 110 ? 5.051 -7.945 -3.527 1 98.81 110 ASP A N 1
ATOM 820 C CA . ASP A 1 110 ? 3.811 -7.188 -3.639 1 98.81 110 ASP A CA 1
ATOM 821 C C . ASP A 1 110 ? 3.076 -7.137 -2.299 1 98.81 110 ASP A C 1
ATOM 823 O O . ASP A 1 110 ? 2.936 -8.164 -1.626 1 98.81 110 ASP A O 1
ATOM 827 N N . TYR A 1 111 ? 2.686 -5.977 -1.896 1 98.88 111 TYR A N 1
ATOM 828 C CA . TYR A 1 111 ? 1.668 -5.812 -0.863 1 98.88 111 TYR A CA 1
ATOM 829 C C . TYR A 1 111 ? 0.286 -5.645 -1.481 1 98.88 111 TYR A C 1
ATOM 831 O O . TYR A 1 111 ? -0.035 -4.582 -2.02 1 98.88 111 TYR A O 1
ATOM 839 N N . ASN A 1 112 ? -0.513 -6.703 -1.493 1 98.88 112 ASN A N 1
ATOM 840 C CA . ASN A 1 112 ? -1.876 -6.664 -2.012 1 98.88 112 ASN A CA 1
ATOM 841 C C . ASN A 1 112 ? -2.896 -6.461 -0.895 1 98.88 112 ASN A C 1
ATOM 843 O O . ASN A 1 112 ? -3.148 -7.375 -0.105 1 98.88 112 ASN A O 1
ATOM 847 N N . ILE A 1 113 ? -3.457 -5.301 -0.859 1 98.88 113 ILE A N 1
ATOM 848 C CA . ILE A 1 113 ? -4.297 -4.859 0.247 1 98.88 113 ILE A CA 1
ATOM 849 C C . ILE A 1 113 ? -5.762 -4.867 -0.184 1 98.88 113 ILE A C 1
ATOM 851 O O . ILE A 1 113 ? -6.172 -4.074 -1.037 1 98.88 113 ILE A O 1
ATOM 855 N N . LEU A 1 114 ? -6.578 -5.75 0.389 1 98.81 114 LEU A N 1
ATOM 856 C CA . LEU A 1 114 ? -8.008 -5.746 0.086 1 98.81 114 LEU A CA 1
ATOM 857 C C . LEU A 1 114 ? -8.664 -4.465 0.591 1 98.81 114 LEU A C 1
ATOM 859 O O . LEU A 1 114 ? -8.484 -4.086 1.75 1 98.81 114 LEU A O 1
ATOM 863 N N . VAL A 1 115 ? -9.414 -3.844 -0.223 1 98.38 115 VAL A N 1
ATOM 864 C CA . VAL A 1 115 ? -10.039 -2.568 0.109 1 98.38 115 VAL A 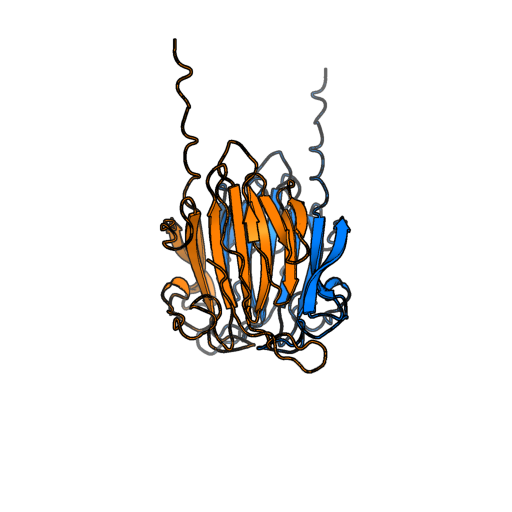CA 1
ATOM 865 C C . VAL A 1 115 ? -11.555 -2.744 0.187 1 98.38 115 VAL A C 1
ATOM 867 O O . VAL A 1 115 ? -12.188 -2.301 1.147 1 98.38 115 VAL A O 1
ATOM 870 N N . GLU A 1 116 ? -12.133 -3.365 -0.769 1 97.5 116 GLU A N 1
ATOM 871 C CA . GLU A 1 116 ? -13.578 -3.553 -0.883 1 97.5 116 GLU A CA 1
ATOM 872 C C . GLU A 1 116 ? -13.906 -4.906 -1.501 1 97.5 116 GLU A C 1
ATOM 874 O O . GLU A 1 116 ? -13.234 -5.355 -2.43 1 97.5 116 GLU A O 1
ATOM 879 N N . GLY A 1 117 ? -15.016 -5.504 -0.985 1 97.19 117 GLY A N 1
ATOM 880 C CA . GLY A 1 117 ? -15.438 -6.793 -1.512 1 97.19 117 GLY A CA 1
ATOM 881 C C . GLY A 1 117 ? -14.609 -7.949 -0.994 1 97.19 117 GLY A C 1
ATOM 882 O O . GLY A 1 117 ? -14.164 -7.941 0.158 1 97.19 117 GLY A O 1
ATOM 883 N N . GLU A 1 118 ? -14.609 -8.977 -1.763 1 98.06 118 GLU A N 1
ATOM 884 C CA . GLU A 1 118 ? -13.844 -10.18 -1.449 1 98.06 118 GLU A CA 1
ATOM 885 C C . GLU A 1 118 ? -13.039 -10.656 -2.658 1 98.06 118 GLU A C 1
ATOM 887 O O . GLU A 1 118 ? -13.453 -10.445 -3.803 1 98.06 118 GLU A O 1
ATOM 892 N N . ILE A 1 119 ? -11.922 -11.258 -2.35 1 98.62 119 ILE A N 1
ATOM 893 C CA . ILE A 1 119 ? -11.094 -11.82 -3.412 1 98.62 119 ILE A CA 1
ATOM 894 C C . ILE A 1 119 ? -10.492 -13.141 -2.955 1 98.62 119 ILE A C 1
ATOM 896 O O . ILE A 1 119 ? -10.297 -13.367 -1.757 1 98.62 119 ILE A O 1
ATOM 900 N N . VAL A 1 120 ? -10.242 -13.969 -3.895 1 98.81 120 VAL A N 1
ATOM 901 C CA . VAL A 1 120 ? -9.586 -15.25 -3.646 1 98.81 120 VAL A CA 1
ATOM 902 C C . VAL A 1 120 ? -8.211 -15.266 -4.305 1 98.81 120 VAL A C 1
ATOM 904 O O . VAL A 1 120 ? -8.086 -15.023 -5.508 1 98.81 120 VAL A O 1
ATOM 907 N N . LEU A 1 121 ? -7.184 -15.523 -3.465 1 98.81 121 LEU A N 1
ATOM 908 C CA . LEU A 1 121 ? -5.836 -15.789 -3.953 1 98.81 121 LEU A CA 1
ATOM 909 C C . LEU A 1 121 ? -5.68 -17.25 -4.355 1 98.81 121 LEU A C 1
ATOM 911 O O . LEU A 1 121 ? -6.016 -18.156 -3.584 1 98.81 121 LEU A O 1
ATOM 915 N N . ILE A 1 122 ? -5.172 -17.391 -5.574 1 98.19 122 ILE A N 1
ATOM 916 C CA . ILE A 1 122 ? -4.863 -18.734 -6.051 1 98.19 122 ILE A CA 1
ATOM 917 C C . ILE A 1 122 ? -3.355 -18.875 -6.246 1 98.19 122 ILE A C 1
ATOM 919 O O . ILE A 1 122 ? -2.746 -18.125 -7 1 98.19 122 ILE A O 1
ATOM 923 N N . THR A 1 123 ? -2.77 -19.891 -5.547 1 97.12 123 THR A N 1
ATOM 924 C CA . THR A 1 123 ? -1.346 -20.156 -5.719 1 97.12 123 THR A CA 1
ATOM 925 C C . THR A 1 123 ? -1.129 -21.375 -6.621 1 97.12 123 THR A C 1
ATOM 927 O O . THR A 1 123 ? -2.086 -22.047 -6.992 1 97.12 123 THR A O 1
ATOM 930 N N . GLU A 1 124 ? 0.072 -21.531 -7 1 92.19 124 GLU A N 1
ATOM 931 C CA . GLU A 1 124 ? 0.437 -22.516 -8.016 1 92.19 124 GLU A CA 1
ATOM 932 C C . GLU A 1 124 ? 0.075 -23.938 -7.57 1 92.19 124 GLU A C 1
ATOM 934 O O . GLU A 1 124 ? -0.201 -24.797 -8.406 1 92.19 124 GLU A O 1
ATOM 939 N N . ASP A 1 125 ? 0.112 -24.172 -6.379 1 90.81 125 ASP A N 1
ATOM 940 C CA . ASP A 1 125 ? -0.218 -25.5 -5.859 1 90.81 125 ASP A CA 1
ATOM 941 C C . ASP A 1 125 ? -1.728 -25.734 -5.855 1 90.81 125 ASP A C 1
ATOM 943 O O . ASP A 1 125 ? -2.201 -26.781 -5.402 1 90.81 125 ASP A O 1
ATOM 947 N N . GLY A 1 126 ? -2.467 -24.734 -6.297 1 90.75 126 GLY A N 1
ATOM 948 C CA . GLY A 1 126 ? -3.914 -24.844 -6.379 1 90.75 126 GLY A CA 1
ATOM 949 C C . GLY A 1 126 ? -4.621 -24.391 -5.117 1 90.75 126 GLY A C 1
ATOM 950 O O . GLY A 1 126 ? -5.852 -24.359 -5.066 1 90.75 126 GLY A O 1
ATOM 951 N N . ALA A 1 127 ? -3.887 -24.047 -4.117 1 95.19 127 ALA A N 1
ATOM 952 C CA . ALA A 1 127 ? -4.492 -23.547 -2.879 1 95.19 127 ALA A CA 1
ATOM 953 C C . ALA A 1 127 ? -5.211 -22.234 -3.107 1 95.19 127 ALA A C 1
ATOM 955 O O . ALA A 1 127 ? -4.754 -21.391 -3.893 1 95.19 127 ALA A O 1
ATOM 956 N N . GLU A 1 128 ? -6.363 -22.125 -2.416 1 98.06 128 GLU A N 1
ATOM 957 C CA . GLU A 1 128 ? -7.152 -20.891 -2.479 1 98.06 128 GLU A CA 1
ATOM 958 C C . GLU A 1 128 ? -7.246 -20.234 -1.108 1 98.06 128 GLU A C 1
ATOM 960 O O . GLU A 1 128 ? -7.547 -20.891 -0.111 1 98.06 128 GLU A O 1
ATOM 965 N N . THR A 1 129 ? -6.875 -19.016 -1.03 1 98.5 129 THR A N 1
ATOM 966 C CA . THR A 1 129 ? -7.016 -18.203 0.176 1 98.5 129 THR A CA 1
ATOM 967 C C . THR A 1 129 ? -8.07 -17.125 -0.023 1 98.5 129 THR A C 1
ATOM 969 O O . THR A 1 129 ? -7.918 -16.25 -0.881 1 98.5 129 THR A O 1
ATOM 972 N N . HIS A 1 130 ? -9.109 -17.188 0.777 1 98.5 130 HIS A N 1
ATOM 973 C CA . HIS A 1 130 ? -10.227 -16.25 0.663 1 98.5 130 HIS A CA 1
ATOM 974 C C . HIS A 1 130 ? -10.047 -15.055 1.587 1 98.5 130 HIS A C 1
ATOM 976 O O . HIS A 1 130 ? -10.07 -15.203 2.812 1 98.5 130 HIS A O 1
ATOM 982 N N . LEU A 1 131 ? -9.844 -13.898 1.054 1 98.12 131 LEU A N 1
ATOM 983 C CA . LEU A 1 131 ? -9.758 -12.648 1.808 1 98.12 131 LEU A CA 1
ATOM 984 C C . LEU A 1 131 ? -11.094 -11.922 1.811 1 98.12 131 LEU A C 1
ATOM 986 O O . LEU A 1 131 ? -11.664 -11.656 0.75 1 98.12 131 LEU A O 1
ATOM 990 N N . ARG A 1 132 ? -11.516 -11.508 3.023 1 96.75 132 ARG A N 1
ATOM 991 C CA . ARG A 1 132 ? -12.867 -10.969 3.115 1 96.75 132 ARG A CA 1
ATOM 992 C C . ARG A 1 132 ? -12.906 -9.719 3.99 1 96.75 132 ARG A C 1
ATOM 994 O O . ARG A 1 132 ? -13.898 -8.992 4.004 1 96.75 132 ARG A O 1
ATOM 1001 N N . ASN A 1 133 ? -11.945 -9.555 4.77 1 96.31 133 ASN A N 1
ATOM 1002 C CA . ASN A 1 133 ? -11.898 -8.406 5.668 1 96.31 133 ASN A CA 1
ATOM 1003 C C . ASN A 1 133 ? -11.117 -7.246 5.055 1 96.31 133 ASN A C 1
ATOM 1005 O O . ASN A 1 133 ? -9.945 -7.402 4.691 1 96.31 133 ASN A O 1
ATOM 1009 N N . PRO A 1 134 ? -11.836 -6.012 4.914 1 97.25 134 PRO A N 1
ATOM 1010 C CA . PRO A 1 134 ? -11.055 -4.871 4.434 1 97.25 134 PRO A CA 1
ATOM 1011 C C . PRO A 1 134 ? -9.758 -4.664 5.223 1 97.25 134 PRO A C 1
ATOM 1013 O O . PRO A 1 134 ? -9.789 -4.605 6.453 1 97.25 134 PRO A O 1
ATOM 1016 N N . GLY A 1 135 ? -8.656 -4.598 4.504 1 97.88 135 GLY A N 1
ATOM 1017 C CA . GLY A 1 135 ? -7.348 -4.457 5.125 1 97.88 135 GLY A CA 1
ATOM 1018 C C . GLY A 1 135 ? -6.531 -5.734 5.102 1 97.88 135 GLY A C 1
ATOM 1019 O O . GLY A 1 135 ? -5.316 -5.707 5.309 1 97.88 135 GLY A O 1
ATOM 1020 N N . ASP A 1 136 ? -7.234 -6.906 4.918 1 98.38 136 ASP A N 1
ATOM 1021 C CA . ASP A 1 136 ? -6.445 -8.117 4.715 1 98.38 136 ASP A CA 1
ATOM 1022 C C . ASP A 1 136 ? -5.367 -7.902 3.658 1 98.38 136 ASP A C 1
ATOM 1024 O O . ASP A 1 136 ? -5.617 -7.273 2.627 1 98.38 136 ASP A O 1
ATOM 1028 N N . THR A 1 137 ? -4.117 -8.391 3.969 1 98.75 137 THR A N 1
ATOM 1029 C CA . THR A 1 137 ? -2.984 -8.102 3.098 1 98.75 137 THR A CA 1
ATOM 1030 C C . THR A 1 137 ? -2.219 -9.383 2.766 1 98.75 137 THR A C 1
ATOM 1032 O O . THR A 1 137 ? -1.903 -10.172 3.656 1 98.75 137 THR A O 1
ATOM 1035 N N . VAL A 1 138 ? -1.972 -9.586 1.495 1 98.88 138 VAL A N 1
ATOM 1036 C CA . VAL A 1 138 ? -1.086 -10.648 1.033 1 98.88 138 VAL A CA 1
ATOM 1037 C C . VAL A 1 138 ? 0.289 -10.078 0.705 1 98.88 138 VAL A C 1
ATOM 1039 O O . VAL A 1 138 ? 0.403 -9.148 -0.101 1 98.88 138 VAL A O 1
ATOM 1042 N N . VAL A 1 139 ? 1.301 -10.555 1.362 1 98.88 139 VAL A N 1
ATOM 1043 C CA . VAL A 1 139 ? 2.689 -10.32 0.98 1 98.88 139 VAL A CA 1
ATOM 1044 C C . VAL A 1 139 ? 3.141 -11.391 -0.009 1 98.88 139 VAL A C 1
ATOM 1046 O O . VAL A 1 139 ? 3.416 -12.531 0.381 1 98.88 139 VAL A O 1
ATOM 1049 N N . GLN A 1 140 ? 3.174 -10.992 -1.278 1 98.69 140 GLN A N 1
ATOM 1050 C CA . GLN A 1 140 ? 3.496 -11.875 -2.391 1 98.69 140 GLN A CA 1
ATOM 1051 C C . GLN A 1 140 ? 4.98 -11.805 -2.734 1 98.69 140 GLN A C 1
ATOM 1053 O O . GLN A 1 140 ? 5.441 -10.82 -3.32 1 98.69 140 GLN A O 1
ATOM 1058 N N . LYS A 1 141 ? 5.809 -12.836 -2.455 1 98.62 141 LYS A N 1
ATOM 1059 C CA . LYS A 1 141 ? 7.262 -12.781 -2.578 1 98.62 141 LYS A CA 1
ATOM 1060 C C . LYS A 1 141 ? 7.73 -13.398 -3.893 1 98.62 141 LYS A C 1
ATOM 1062 O O . LYS A 1 141 ? 8.414 -14.422 -3.893 1 98.62 141 LYS A O 1
ATOM 1067 N N . GLY A 1 142 ? 7.387 -12.711 -4.941 1 98.25 142 GLY A N 1
ATOM 1068 C CA . GLY A 1 142 ? 7.832 -13.133 -6.262 1 98.25 142 GLY A CA 1
ATOM 1069 C C . GLY A 1 142 ? 7.25 -14.469 -6.691 1 98.25 142 GLY A C 1
ATOM 1070 O O . GLY A 1 142 ? 7.926 -15.258 -7.344 1 98.25 142 GLY A O 1
ATOM 1071 N N . THR A 1 143 ? 6.02 -14.727 -6.371 1 98.31 143 THR A N 1
ATOM 1072 C CA . THR A 1 143 ? 5.441 -16.047 -6.578 1 98.31 143 THR A CA 1
ATOM 1073 C C . THR A 1 143 ? 4.414 -16.016 -7.707 1 98.31 143 THR A C 1
ATOM 1075 O O . THR A 1 143 ? 3.861 -14.969 -8.023 1 98.31 143 THR A O 1
ATOM 1078 N N . MET A 1 144 ? 4.211 -17.219 -8.273 1 97.88 144 MET A N 1
ATOM 1079 C CA . MET A 1 144 ? 3.08 -17.422 -9.172 1 97.88 144 MET A CA 1
ATOM 1080 C C . MET A 1 144 ? 1.758 -17.297 -8.422 1 97.88 144 MET A C 1
ATOM 1082 O O . MET A 1 144 ? 1.565 -17.953 -7.395 1 97.88 144 MET A O 1
ATOM 1086 N N . HIS A 1 145 ? 0.874 -16.5 -8.961 1 98.25 145 HIS A N 1
ATOM 1087 C CA . HIS A 1 145 ? -0.411 -16.344 -8.297 1 98.25 145 HIS A CA 1
ATOM 1088 C C . HIS A 1 145 ? -1.469 -15.812 -9.258 1 98.25 145 HIS A C 1
ATOM 1090 O O . HIS A 1 145 ? -1.138 -15.297 -10.328 1 98.25 145 HIS A O 1
ATOM 1096 N N . ALA A 1 146 ? -2.701 -16 -8.938 1 97.69 146 ALA A N 1
ATOM 1097 C CA . ALA A 1 146 ? -3.875 -15.438 -9.594 1 97.69 146 ALA A CA 1
ATOM 1098 C C . ALA A 1 146 ? -4.906 -14.969 -8.57 1 97.69 146 ALA A C 1
ATOM 1100 O O . ALA A 1 146 ? -4.852 -15.359 -7.402 1 97.69 146 ALA A O 1
ATOM 1101 N N . TRP A 1 147 ? -5.738 -14.125 -9.031 1 98.12 147 TRP A N 1
ATOM 1102 C CA . TRP A 1 147 ? -6.828 -13.609 -8.211 1 98.12 147 TRP A CA 1
ATOM 1103 C C . T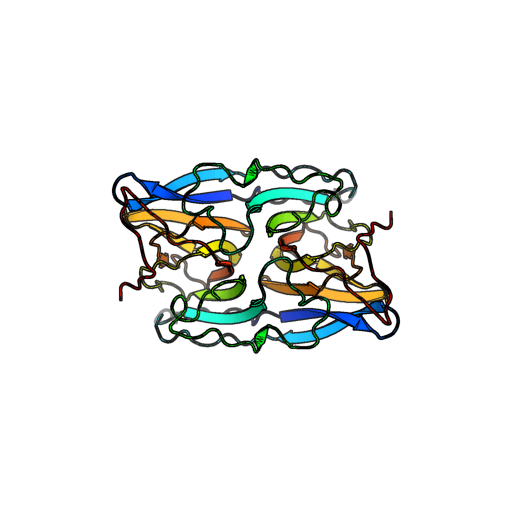RP A 1 147 ? -8.18 -13.883 -8.859 1 98.12 147 TRP A C 1
ATOM 1105 O O . TRP A 1 147 ? -8.328 -13.742 -10.078 1 98.12 147 TRP A O 1
ATOM 1115 N N . ARG A 1 148 ? -9.164 -14.195 -8.07 1 98.25 148 ARG A N 1
ATOM 1116 C CA . ARG A 1 148 ? -10.539 -14.375 -8.531 1 98.25 148 ARG A CA 1
ATOM 1117 C C . ARG A 1 148 ? -11.523 -13.641 -7.621 1 98.25 148 ARG A C 1
ATOM 1119 O O . ARG A 1 148 ? -11.352 -13.617 -6.398 1 98.25 148 ARG A O 1
ATOM 1126 N N . ASN A 1 149 ? -12.547 -13 -8.219 1 98.38 149 ASN A N 1
ATOM 1127 C CA . ASN A 1 149 ? -13.672 -12.461 -7.461 1 98.38 149 ASN A CA 1
ATOM 1128 C C . ASN A 1 149 ? -14.797 -13.484 -7.328 1 98.38 149 ASN A C 1
ATOM 1130 O O . ASN A 1 149 ? -15.516 -13.75 -8.289 1 98.38 149 ASN A O 1
ATOM 1134 N N . PRO A 1 150 ? -14.938 -13.961 -6.121 1 97.81 150 PRO A N 1
ATOM 1135 C CA . PRO A 1 150 ? -15.969 -14.992 -5.934 1 97.81 150 PRO A CA 1
ATOM 1136 C C . PRO A 1 150 ? -17.359 -14.398 -5.695 1 97.81 150 PRO A C 1
ATOM 1138 O O . PRO A 1 150 ? -18.328 -15.148 -5.586 1 97.81 150 PRO A O 1
ATOM 1141 N N . GLY A 1 151 ? -17.469 -13.141 -5.586 1 95.19 151 GLY A N 1
ATOM 1142 C CA . GLY A 1 151 ? -18.688 -12.516 -5.102 1 95.19 151 GLY A CA 1
ATOM 1143 C C . GLY A 1 151 ? -19.578 -12.008 -6.223 1 95.19 151 GLY A C 1
ATOM 1144 O O . GLY A 1 151 ? -19.266 -12.188 -7.398 1 95.19 151 GLY A O 1
ATOM 1145 N N . ALA A 1 152 ? -20.719 -11.367 -5.805 1 95.38 152 ALA A N 1
ATOM 1146 C CA . ALA A 1 152 ? -21.703 -10.852 -6.746 1 95.38 152 ALA A CA 1
ATOM 1147 C C . ALA A 1 152 ? -21.469 -9.367 -7.027 1 95.38 152 ALA A C 1
ATOM 1149 O O . ALA A 1 152 ? -22.078 -8.797 -7.938 1 95.38 152 ALA A O 1
ATOM 1150 N N . SER A 1 153 ? -20.594 -8.773 -6.25 1 96.56 153 SER A N 1
ATOM 1151 C CA . SER A 1 153 ? -20.266 -7.363 -6.434 1 96.56 153 SER A CA 1
ATOM 1152 C C . SER A 1 153 ? -18.797 -7.188 -6.824 1 96.56 153 SER A C 1
ATOM 1154 O O . SER A 1 153 ? -18 -8.102 -6.652 1 96.56 153 SER A O 1
ATOM 1156 N N . TRP A 1 154 ? -18.484 -6.051 -7.367 1 97 154 TRP A N 1
ATOM 1157 C CA . TRP A 1 154 ? -17.109 -5.75 -7.715 1 97 154 TRP A CA 1
ATOM 1158 C C . TRP A 1 154 ? -16.219 -5.758 -6.473 1 97 154 TRP A C 1
ATOM 1160 O O . TRP A 1 154 ? -16.672 -5.422 -5.375 1 97 154 TRP A O 1
ATOM 1170 N N . ALA A 1 155 ? -15.023 -6.211 -6.645 1 97.75 155 ALA A N 1
ATOM 1171 C CA . ALA A 1 155 ? -14.008 -6.176 -5.598 1 97.75 155 ALA A CA 1
ATOM 1172 C C . ALA A 1 155 ? -12.859 -5.254 -5.98 1 97.75 155 ALA A C 1
ATOM 1174 O O . ALA A 1 155 ? -12.539 -5.105 -7.16 1 97.75 155 ALA A O 1
ATOM 1175 N N . ARG A 1 156 ? -12.273 -4.586 -4.992 1 97.94 156 ARG A N 1
ATOM 1176 C CA . ARG A 1 156 ? -11.125 -3.713 -5.195 1 97.94 156 ARG A CA 1
ATOM 1177 C C . ARG A 1 156 ? -10 -4.059 -4.23 1 97.94 156 ARG A C 1
ATOM 1179 O O . ARG A 1 156 ? -10.234 -4.246 -3.035 1 97.94 156 ARG A O 1
ATOM 1186 N N . TRP A 1 157 ? -8.789 -4.176 -4.723 1 98.44 157 TRP A N 1
ATOM 1187 C CA . TRP A 1 157 ? -7.598 -4.133 -3.877 1 98.44 157 TRP A CA 1
ATOM 1188 C C . TRP A 1 157 ? -6.551 -3.188 -4.453 1 98.44 157 TRP A C 1
ATOM 1190 O O . TRP A 1 157 ? -6.66 -2.76 -5.605 1 98.44 157 TRP A O 1
ATOM 1200 N N . VAL A 1 158 ? -5.703 -2.705 -3.609 1 98.62 158 VAL A N 1
ATOM 1201 C CA . VAL A 1 158 ? -4.562 -1.889 -4.012 1 98.62 158 VAL A CA 1
ATOM 1202 C C . VAL A 1 158 ? -3.271 -2.686 -3.84 1 98.62 158 VAL A C 1
ATOM 1204 O O . VAL A 1 158 ? -3.053 -3.309 -2.799 1 98.62 158 VAL A O 1
ATOM 1207 N N . SER A 1 159 ? -2.459 -2.684 -4.918 1 98.44 159 SER A N 1
ATOM 1208 C CA . SER A 1 159 ? -1.161 -3.352 -4.898 1 98.44 159 SER A CA 1
ATOM 1209 C C . SER A 1 159 ? -0.02 -2.34 -4.867 1 98.44 159 SER A C 1
ATOM 1211 O O . SER A 1 159 ? -0.02 -1.373 -5.633 1 98.44 159 SER A O 1
ATOM 1213 N N . VAL A 1 160 ? 0.879 -2.545 -3.945 1 98.88 160 VAL A N 1
ATOM 1214 C CA . VAL A 1 160 ? 2.166 -1.859 -3.99 1 98.88 160 VAL A CA 1
ATOM 1215 C C . VAL A 1 160 ? 3.271 -2.857 -4.324 1 98.88 160 VAL A C 1
ATOM 1217 O O . VAL A 1 160 ? 3.598 -3.729 -3.518 1 98.88 160 VAL A O 1
ATOM 1220 N N . LEU A 1 161 ? 3.814 -2.695 -5.527 1 98.56 161 LEU A N 1
ATOM 1221 C CA . LEU A 1 161 ? 4.871 -3.584 -6 1 98.56 161 LEU A CA 1
ATOM 1222 C C . LEU A 1 161 ? 6.246 -2.992 -5.723 1 98.56 161 LEU A C 1
ATOM 1224 O O . LEU A 1 161 ? 6.547 -1.875 -6.152 1 98.56 161 LEU A O 1
ATOM 1228 N N . ILE A 1 162 ? 7.027 -3.766 -4.961 1 98.69 162 ILE A N 1
ATOM 1229 C CA . ILE A 1 162 ? 8.391 -3.396 -4.605 1 98.69 162 ILE A CA 1
ATOM 1230 C C . ILE A 1 162 ? 9.383 -4.219 -5.43 1 98.69 162 ILE A C 1
ATOM 1232 O O . ILE A 1 162 ? 9.375 -5.453 -5.367 1 98.69 162 ILE A O 1
ATOM 1236 N N . SER A 1 163 ? 10.211 -3.504 -6.172 1 98.56 163 SER A N 1
ATOM 1237 C CA . SER A 1 163 ? 11.219 -4.207 -6.961 1 98.56 163 SER A CA 1
ATOM 1238 C C . SER A 1 163 ? 11.992 -5.203 -6.105 1 98.56 163 SER A C 1
ATOM 1240 O O . SER A 1 163 ? 12.398 -4.891 -4.984 1 98.56 163 SER A O 1
ATOM 1242 N N . ALA A 1 164 ? 12.211 -6.395 -6.684 1 98.69 164 ALA A N 1
ATOM 1243 C CA . ALA A 1 164 ? 12.93 -7.453 -5.977 1 98.69 164 ALA A CA 1
ATOM 1244 C C . ALA A 1 164 ? 13.781 -8.273 -6.938 1 98.69 164 ALA A C 1
ATOM 1246 O O . ALA A 1 164 ? 13.547 -8.273 -8.148 1 98.69 164 ALA A O 1
ATOM 1247 N N . GLU A 1 165 ? 14.82 -8.883 -6.359 1 98.12 165 GLU A N 1
ATOM 1248 C CA . GLU A 1 165 ? 15.523 -9.914 -7.113 1 98.12 165 GLU A CA 1
ATOM 1249 C C . GLU A 1 165 ? 14.602 -11.07 -7.461 1 98.12 165 GLU A C 1
ATOM 1251 O O . GLU A 1 165 ? 13.727 -11.438 -6.668 1 98.12 165 GLU A O 1
ATOM 1256 N N . PRO A 1 166 ? 14.812 -11.641 -8.688 1 97.94 166 PRO A N 1
ATOM 1257 C CA . PRO A 1 166 ? 14.008 -12.836 -8.953 1 97.94 166 PRO A CA 1
ATOM 1258 C C . PRO A 1 166 ? 14.203 -13.922 -7.891 1 97.94 166 PRO A C 1
ATOM 1260 O O . PRO A 1 166 ? 15.297 -14.07 -7.344 1 97.94 166 PRO A O 1
ATOM 1263 N N . ALA A 1 167 ? 13.141 -14.656 -7.625 1 98.25 167 ALA A N 1
ATOM 1264 C CA . ALA A 1 167 ? 13.258 -15.797 -6.723 1 98.25 167 ALA A CA 1
ATOM 1265 C C . ALA A 1 167 ? 14.18 -16.875 -7.309 1 98.25 167 ALA A C 1
ATOM 1267 O O . ALA A 1 167 ? 14.164 -17.109 -8.516 1 98.25 167 ALA A O 1
ATOM 1268 N N . VAL A 1 168 ? 14.984 -17.469 -6.473 1 98.5 168 VAL A N 1
ATOM 1269 C CA . VAL A 1 168 ? 15.852 -18.578 -6.848 1 98.5 168 VAL A CA 1
ATOM 1270 C C . VAL A 1 168 ? 15.547 -19.781 -5.977 1 98.5 168 VAL A C 1
ATOM 1272 O O . VAL A 1 168 ? 15.641 -19.719 -4.746 1 98.5 168 VAL A O 1
ATOM 1275 N N . VAL A 1 169 ? 15.109 -20.828 -6.621 1 97.69 169 VAL A N 1
ATOM 1276 C CA . VAL A 1 169 ? 14.828 -22.062 -5.914 1 97.69 169 VAL A CA 1
ATOM 1277 C C . VAL A 1 169 ? 15.695 -23.188 -6.473 1 97.69 169 VAL A C 1
ATOM 1279 O O . VAL A 1 169 ? 15.641 -23.484 -7.668 1 97.69 169 VAL A O 1
ATOM 1282 N N . ASN A 1 170 ? 16.531 -23.828 -5.609 1 96.44 170 ASN A N 1
ATOM 1283 C CA . ASN A 1 170 ? 17.438 -24.891 -6.008 1 96.44 170 ASN A CA 1
ATOM 1284 C C . ASN A 1 170 ? 18.281 -24.484 -7.215 1 96.44 170 ASN A C 1
ATOM 1286 O O . ASN A 1 170 ? 18.391 -25.234 -8.188 1 96.44 170 ASN A O 1
ATOM 1290 N N . GLY A 1 171 ? 18.719 -23.297 -7.102 1 96.56 171 GLY A N 1
ATOM 1291 C CA . GLY A 1 171 ? 19.625 -22.766 -8.117 1 96.56 171 GLY A CA 1
ATOM 1292 C C . GLY A 1 171 ? 18.906 -22.297 -9.367 1 96.56 171 GLY A C 1
ATOM 1293 O O . GLY A 1 171 ? 19.531 -21.734 -10.273 1 96.56 171 GLY A O 1
ATOM 1294 N N . ARG A 1 172 ? 17.656 -22.547 -9.445 1 97.25 172 ARG A N 1
ATOM 1295 C CA . ARG A 1 172 ? 16.875 -22.125 -10.602 1 97.25 172 ARG A CA 1
ATOM 1296 C C . ARG A 1 172 ? 16.266 -20.75 -10.375 1 97.25 172 ARG A C 1
ATOM 1298 O O . ARG A 1 172 ? 15.562 -20.531 -9.383 1 97.25 172 ARG A O 1
ATOM 1305 N N . VAL A 1 173 ? 16.547 -19.844 -11.32 1 97.88 173 VAL A N 1
ATOM 1306 C CA . VAL A 1 173 ? 15.961 -18.516 -11.281 1 97.88 173 VAL A CA 1
ATOM 1307 C C . VAL A 1 173 ? 14.531 -18.562 -11.82 1 97.88 173 VAL A C 1
ATOM 1309 O O . VAL A 1 173 ? 14.289 -19.109 -12.898 1 97.88 173 VAL A O 1
ATOM 1312 N N . LEU A 1 174 ? 13.602 -18.031 -11.078 1 97.38 174 LEU A N 1
ATOM 1313 C CA . LEU A 1 174 ? 12.211 -17.938 -11.5 1 97.38 174 LEU A CA 1
ATOM 1314 C C . LEU A 1 174 ? 11.906 -16.562 -12.07 1 97.38 174 LEU A C 1
ATOM 1316 O O . LEU A 1 174 ? 11.648 -15.609 -11.312 1 97.38 174 LEU A O 1
ATOM 1320 N N . HIS A 1 175 ? 11.867 -16.422 -13.352 1 95.12 175 HIS A N 1
ATOM 1321 C CA . HIS A 1 175 ? 11.688 -15.148 -14.039 1 95.12 175 HIS A CA 1
ATOM 1322 C C . HIS A 1 175 ? 10.211 -14.766 -14.117 1 95.12 175 HIS A C 1
ATOM 1324 O O . HIS A 1 175 ? 9.336 -15.617 -13.953 1 95.12 175 HIS A O 1
ATOM 1330 N N . PRO A 1 176 ? 9.945 -13.445 -14.328 1 95.62 176 PRO A N 1
ATOM 1331 C CA . PRO A 1 176 ? 8.562 -13.055 -14.578 1 95.62 176 PRO A CA 1
ATOM 1332 C C . PRO A 1 176 ? 7.898 -13.883 -15.672 1 95.62 176 PRO A C 1
ATOM 1334 O O . PRO A 1 176 ? 8.547 -14.227 -16.672 1 95.62 176 PRO A O 1
ATOM 1337 N N . GLU A 1 177 ? 6.664 -14.141 -15.391 1 93.75 177 GLU A N 1
ATOM 1338 C CA . GLU A 1 177 ? 5.914 -15.023 -16.281 1 93.75 177 GLU A CA 1
ATOM 1339 C C . GLU A 1 177 ? 4.414 -14.766 -16.188 1 93.75 177 GLU A C 1
ATOM 1341 O O . GLU A 1 177 ? 3.9 -14.469 -15.109 1 93.75 177 GLU A O 1
ATOM 1346 N N . PHE A 1 178 ? 3.711 -14.773 -17.312 1 90.12 178 PHE A N 1
ATOM 1347 C CA . PHE A 1 178 ? 2.254 -14.727 -17.391 1 90.12 178 PHE A CA 1
ATOM 1348 C C . PHE A 1 178 ? 1.711 -15.969 -18.094 1 90.12 178 PHE A C 1
ATOM 1350 O O . PHE A 1 178 ? 2.176 -16.328 -19.172 1 90.12 178 PHE A O 1
ATOM 1357 N N . HIS A 1 179 ? 0.869 -16.625 -17.328 1 83.75 179 HIS A N 1
ATOM 1358 C CA . HIS A 1 179 ? 0.224 -17.781 -17.953 1 83.75 179 HIS A CA 1
ATOM 1359 C C . HIS A 1 179 ? -1.188 -17.438 -18.406 1 83.75 179 HIS A C 1
ATOM 1361 O O . HIS A 1 179 ? -2.023 -17.016 -17.609 1 83.75 179 HIS A O 1
ATOM 1367 N N . GLN A 1 180 ? -1.477 -17.188 -19.719 1 65.62 180 GLN A N 1
ATOM 1368 C CA . GLN A 1 180 ? -2.787 -16.891 -20.281 1 65.62 180 GLN A CA 1
ATOM 1369 C C . GLN A 1 180 ? -3.693 -18.109 -20.266 1 65.62 180 GLN A C 1
ATOM 1371 O O . GLN A 1 180 ? -3.221 -19.234 -20.406 1 65.62 180 GLN A O 1
ATOM 1376 N N . MET B 1 1 ? -34.219 7.875 29.656 1 30.78 1 MET B N 1
ATOM 1377 C CA . MET B 1 1 ? -33.219 6.832 29.391 1 30.78 1 MET B CA 1
ATOM 1378 C C . MET B 1 1 ? -31.969 7.418 28.719 1 30.78 1 MET B C 1
ATOM 1380 O O . MET B 1 1 ? -32.094 8.148 27.734 1 30.78 1 MET B O 1
ATOM 1384 N N . SER B 1 2 ? -30.844 7.496 29.359 1 33.88 2 SER B N 1
ATOM 1385 C CA . SER B 1 2 ? -29.625 8.109 28.859 1 33.88 2 SER B CA 1
ATOM 1386 C C . SER B 1 2 ? -29.172 7.453 27.562 1 33.88 2 SER B C 1
ATOM 1388 O O . SER B 1 2 ? -29.234 6.227 27.422 1 33.88 2 SER B O 1
ATOM 1390 N N . PRO B 1 3 ? -29.031 8.102 26.484 1 38.47 3 PRO B N 1
ATOM 1391 C CA . PRO B 1 3 ? -28.562 7.402 25.281 1 38.47 3 PRO B CA 1
ATOM 1392 C C . PRO B 1 3 ? -27.312 6.555 25.547 1 38.47 3 PRO B C 1
ATOM 1394 O O . PRO B 1 3 ? -26.375 7.012 26.203 1 38.47 3 PRO B O 1
ATOM 1397 N N . VAL B 1 4 ? -27.438 5.352 25.797 1 39.03 4 VAL B N 1
ATOM 1398 C CA . VAL B 1 4 ? -26.281 4.457 25.844 1 39.03 4 VAL B CA 1
ATOM 1399 C C . VAL B 1 4 ? -25.297 4.828 24.75 1 39.03 4 VAL B C 1
ATOM 1401 O O . VAL B 1 4 ? -25.625 4.738 23.562 1 39.03 4 VAL B O 1
ATOM 1404 N N . LEU B 1 5 ? -24.391 5.805 24.875 1 43.28 5 LEU B N 1
ATOM 1405 C CA . LEU B 1 5 ? -23.281 6.09 23.969 1 43.28 5 LEU B CA 1
ATOM 1406 C C . LEU B 1 5 ? -22.641 4.797 23.469 1 43.28 5 LEU B C 1
ATOM 1408 O O . LEU B 1 5 ? -22.047 4.062 24.266 1 43.28 5 LEU B O 1
ATOM 1412 N N . HIS B 1 6 ? -23.156 4.031 22.656 1 51.34 6 HIS B N 1
ATOM 1413 C CA . HIS B 1 6 ? -22.562 2.842 22.062 1 51.34 6 HIS B CA 1
ATOM 1414 C C . HIS B 1 6 ? -21.141 3.113 21.594 1 51.34 6 HIS B C 1
ATOM 1416 O O . HIS B 1 6 ? -20.906 3.994 20.75 1 51.34 6 HIS B O 1
ATOM 1422 N N . ASN B 1 7 ? -20.172 2.898 22.422 1 64.5 7 ASN B N 1
ATOM 1423 C CA . ASN B 1 7 ? -18.766 2.959 22.031 1 64.5 7 ASN B CA 1
ATOM 1424 C C . ASN B 1 7 ? -18.5 2.156 20.766 1 64.5 7 ASN B C 1
ATOM 1426 O O . ASN B 1 7 ? -18.703 0.942 20.734 1 64.5 7 ASN B O 1
ATOM 1430 N N . PRO B 1 8 ? -18.25 2.871 19.75 1 79.62 8 PRO B N 1
ATOM 1431 C CA . PRO B 1 8 ? -18.062 2.121 18.5 1 79.62 8 PRO B CA 1
ATOM 1432 C C . PRO B 1 8 ? -17.031 1.006 18.641 1 79.62 8 PRO B C 1
ATOM 1434 O O . PRO B 1 8 ? -15.977 1.205 19.25 1 79.62 8 PRO B O 1
ATOM 1437 N N . GLN B 1 9 ? -17.406 -0.173 18.312 1 87.69 9 GLN B N 1
ATOM 1438 C CA . GLN B 1 9 ? -16.562 -1.354 18.375 1 87.69 9 GLN B CA 1
ATOM 1439 C C . GLN B 1 9 ? -15.352 -1.216 17.438 1 87.69 9 GLN B C 1
ATOM 1441 O O . GLN B 1 9 ? -15.492 -0.74 16.312 1 87.69 9 GLN B O 1
ATOM 1446 N N . PRO B 1 10 ? -14.203 -1.559 17.984 1 89.75 10 PRO B N 1
ATOM 1447 C CA . PRO B 1 10 ? -13.039 -1.559 17.109 1 89.75 10 PRO B CA 1
ATOM 1448 C C . PRO B 1 10 ? -13.211 -2.475 15.898 1 89.75 10 PRO B C 1
ATOM 1450 O O . PRO B 1 10 ? -14.062 -3.367 15.914 1 89.75 10 PRO B O 1
ATOM 1453 N N . LEU B 1 11 ? -12.461 -2.215 14.875 1 93.12 11 LEU B N 1
ATOM 1454 C CA . LEU B 1 11 ? -12.5 -3.027 13.664 1 93.12 11 LEU B CA 1
ATOM 1455 C C . LEU B 1 11 ? -11.867 -4.395 13.906 1 93.12 11 LEU B C 1
ATOM 1457 O O . LEU B 1 11 ? -11.023 -4.543 14.789 1 93.12 11 LEU B O 1
ATOM 1461 N N . GLU B 1 12 ? -12.312 -5.344 13.141 1 90.94 12 GLU B N 1
ATOM 1462 C CA . GLU B 1 12 ? -11.695 -6.664 13.188 1 90.94 12 GLU B CA 1
ATOM 1463 C C . GLU B 1 12 ? -10.219 -6.598 12.789 1 90.94 12 GLU B C 1
ATOM 1465 O O . GLU B 1 12 ? -9.844 -5.805 11.93 1 90.94 12 GLU B O 1
ATOM 1470 N N . SER B 1 13 ? -9.422 -7.496 13.391 1 91.88 13 SER B N 1
ATOM 1471 C CA . SER B 1 13 ? -8.008 -7.562 13.047 1 91.88 13 SER B CA 1
ATOM 1472 C C . SER B 1 13 ? -7.812 -7.934 11.586 1 91.88 13 SER B C 1
ATOM 1474 O O . SER B 1 13 ? -8.609 -8.688 11.016 1 91.88 13 SER B O 1
ATOM 1476 N N . VAL B 1 14 ? -6.793 -7.383 11.023 1 94.12 14 VAL B N 1
ATOM 1477 C CA . VAL B 1 14 ? -6.488 -7.699 9.633 1 94.12 14 VAL B CA 1
ATOM 1478 C C . VAL B 1 14 ? -5.715 -9.016 9.562 1 94.12 14 VAL B C 1
ATOM 1480 O O . VAL B 1 14 ? -4.973 -9.352 10.484 1 94.12 14 VAL B O 1
ATOM 1483 N N . ARG B 1 15 ? -5.926 -9.742 8.531 1 96.94 15 ARG B N 1
ATOM 1484 C CA . ARG B 1 15 ? -5.168 -10.953 8.234 1 96.94 15 ARG B CA 1
ATOM 1485 C C . ARG B 1 15 ? -3.982 -10.641 7.324 1 96.94 15 ARG B C 1
ATOM 1487 O O . ARG B 1 15 ? -4.105 -9.859 6.383 1 96.94 15 ARG B O 1
ATOM 1494 N N . ARG B 1 16 ? -2.834 -11.203 7.645 1 98.38 16 ARG B N 1
ATOM 1495 C CA . ARG B 1 16 ? -1.661 -11.18 6.777 1 98.38 16 ARG B CA 1
ATOM 1496 C C . ARG B 1 16 ? -1.361 -12.57 6.223 1 98.38 16 ARG B C 1
ATOM 1498 O O . ARG B 1 16 ? -1.242 -13.539 6.977 1 98.38 16 ARG B O 1
ATOM 1505 N N . VAL B 1 17 ? -1.25 -12.641 4.953 1 98.56 17 VAL B N 1
ATOM 1506 C CA . VAL B 1 17 ? -0.857 -13.875 4.27 1 98.56 17 VAL B CA 1
ATOM 1507 C C . VAL B 1 17 ? 0.482 -13.672 3.566 1 98.56 17 VAL B C 1
ATOM 1509 O O . VAL B 1 17 ? 0.659 -12.695 2.828 1 98.56 17 VAL B O 1
ATOM 1512 N N . VAL B 1 18 ? 1.428 -14.547 3.836 1 98.56 18 VAL B N 1
ATOM 1513 C CA . VAL B 1 18 ? 2.721 -14.5 3.162 1 98.56 18 VAL B CA 1
ATOM 1514 C C . VAL B 1 18 ? 2.852 -15.68 2.203 1 98.56 18 VAL B C 1
ATOM 1516 O O . VAL B 1 18 ? 2.637 -16.828 2.59 1 98.56 18 VAL B O 1
ATOM 1519 N N . VAL B 1 19 ? 3.174 -15.359 0.958 1 98.69 19 VAL B N 1
ATOM 1520 C CA . VAL B 1 19 ? 3.312 -16.391 -0.061 1 98.69 19 VAL B CA 1
ATOM 1521 C C . VAL B 1 19 ? 4.766 -16.469 -0.524 1 98.69 19 VAL B C 1
ATOM 1523 O O . VAL B 1 19 ? 5.34 -15.469 -0.956 1 98.69 19 VAL B O 1
ATOM 1526 N N . GLY B 1 20 ? 5.355 -17.547 -0.366 1 98.19 20 GLY B N 1
ATOM 1527 C CA . GLY B 1 20 ? 6.695 -17.859 -0.842 1 98.19 20 GLY B CA 1
ATOM 1528 C C . GLY B 1 20 ? 6.746 -19.125 -1.683 1 98.19 20 GLY B C 1
ATOM 1529 O O . GLY B 1 20 ? 5.84 -19.391 -2.473 1 98.19 20 GLY B O 1
ATOM 1530 N N . HIS B 1 21 ? 7.859 -19.812 -1.707 1 98 21 HIS B N 1
ATOM 1531 C CA . HIS B 1 21 ? 8.031 -20.984 -2.547 1 98 21 HIS B CA 1
ATOM 1532 C C . HIS B 1 21 ? 8.367 -22.219 -1.709 1 98 21 HIS B C 1
ATOM 1534 O O . HIS B 1 21 ? 9.031 -22.109 -0.675 1 98 21 HIS B O 1
ATOM 1540 N N . ASP B 1 22 ? 7.906 -23.406 -2.162 1 96.25 22 ASP B N 1
ATOM 1541 C CA . ASP B 1 22 ? 8.398 -24.656 -1.604 1 96.25 22 ASP B CA 1
ATOM 1542 C C . ASP B 1 22 ? 9.703 -25.078 -2.279 1 96.25 22 ASP B C 1
ATOM 1544 O O . ASP B 1 22 ? 10.273 -24.328 -3.072 1 96.25 22 ASP B O 1
ATOM 1548 N N . GLU B 1 23 ? 10.188 -26.219 -1.95 1 94.75 23 GLU B N 1
ATOM 1549 C CA . GLU B 1 23 ? 11.492 -26.672 -2.416 1 94.75 23 GLU B CA 1
ATOM 1550 C C . GLU B 1 23 ? 11.484 -26.922 -3.922 1 94.75 23 GLU B C 1
ATOM 1552 O O . GLU B 1 23 ? 12.539 -27.016 -4.547 1 94.75 23 GLU B O 1
ATOM 1557 N N . ARG B 1 24 ? 10.328 -27.047 -4.508 1 94.75 24 ARG B N 1
ATOM 1558 C CA . ARG B 1 24 ? 10.219 -27.312 -5.938 1 94.75 24 ARG B CA 1
ATOM 1559 C C . ARG B 1 24 ? 10 -26.016 -6.723 1 94.75 24 ARG B C 1
ATOM 1561 O O . ARG B 1 24 ? 9.914 -26.047 -7.953 1 94.75 24 ARG B O 1
ATOM 1568 N N . GLY B 1 25 ? 9.836 -24.906 -6.016 1 95.5 25 GLY B N 1
ATOM 1569 C CA . GLY B 1 25 ? 9.656 -23.625 -6.691 1 95.5 25 GLY B CA 1
ATOM 1570 C C . GLY B 1 25 ? 8.195 -23.266 -6.898 1 95.5 25 GLY B C 1
ATOM 1571 O O . GLY B 1 25 ? 7.879 -22.281 -7.578 1 95.5 25 GLY B O 1
ATOM 1572 N N . ASN B 1 26 ? 7.363 -24.078 -6.305 1 96.44 26 ASN B N 1
ATOM 1573 C CA . ASN B 1 26 ? 5.941 -23.766 -6.391 1 96.44 26 ASN B CA 1
ATOM 1574 C C . ASN B 1 26 ? 5.531 -22.734 -5.344 1 96.44 26 ASN B C 1
ATOM 1576 O O . ASN B 1 26 ? 6 -22.781 -4.203 1 96.44 26 ASN B O 1
ATOM 1580 N N . ALA B 1 27 ? 4.652 -21.828 -5.777 1 98 27 ALA B N 1
ATOM 1581 C CA . ALA B 1 27 ? 4.102 -20.859 -4.828 1 98 27 ALA B CA 1
ATOM 1582 C C . ALA B 1 27 ? 3.268 -21.562 -3.762 1 98 27 ALA B C 1
ATOM 1584 O O . ALA B 1 27 ? 2.389 -22.359 -4.082 1 98 27 ALA B O 1
ATOM 1585 N N . VAL B 1 28 ? 3.553 -21.234 -2.568 1 97.38 28 VAL B N 1
ATOM 1586 C CA . VAL B 1 28 ? 2.799 -21.797 -1.446 1 97.38 28 VAL B CA 1
ATOM 1587 C C . VAL B 1 28 ? 2.594 -20.719 -0.383 1 97.38 28 VAL B C 1
ATOM 1589 O O . VAL B 1 28 ? 3.422 -19.812 -0.235 1 97.38 28 VAL B O 1
ATOM 1592 N N . VAL B 1 29 ? 1.508 -20.812 0.372 1 97.56 29 VAL B N 1
ATOM 1593 C CA . VAL B 1 29 ? 1.289 -19.938 1.523 1 97.56 29 VAL B CA 1
ATOM 1594 C C . VAL B 1 29 ? 2.236 -20.328 2.654 1 97.56 29 VAL B C 1
ATOM 1596 O O . VAL B 1 29 ? 2.184 -21.453 3.156 1 97.56 29 VAL B O 1
ATOM 1599 N N . GLN B 1 30 ? 3.104 -19.406 3.049 1 96.5 30 GLN B N 1
ATOM 1600 C CA . GLN B 1 30 ? 4.074 -19.656 4.105 1 96.5 30 GLN B CA 1
ATOM 1601 C C . GLN B 1 30 ? 3.508 -19.297 5.473 1 96.5 30 GLN B C 1
ATOM 1603 O O . GLN B 1 30 ? 3.889 -19.891 6.488 1 96.5 30 GLN B O 1
ATOM 1608 N N . SER B 1 31 ? 2.732 -18.359 5.527 1 96.75 31 SER B N 1
ATOM 1609 C CA . SER B 1 31 ? 2.078 -17.922 6.754 1 96.75 31 SER B CA 1
ATOM 1610 C C . SER B 1 31 ? 0.703 -17.328 6.461 1 96.75 31 SER B C 1
ATOM 1612 O O . SER B 1 31 ? 0.473 -16.781 5.383 1 96.75 31 SER B O 1
ATOM 1614 N N . ASN B 1 32 ? -0.227 -17.484 7.258 1 97.19 32 ASN B N 1
ATOM 1615 C CA . ASN B 1 32 ? -1.593 -16.969 7.27 1 97.19 32 ASN B CA 1
ATOM 1616 C C . ASN B 1 32 ? -2.068 -16.672 8.688 1 97.19 32 ASN B C 1
ATOM 1618 O O . ASN B 1 32 ? -2.502 -17.578 9.406 1 97.19 32 ASN B O 1
ATOM 1622 N N . GLU B 1 33 ? -1.941 -15.391 9.086 1 95.56 33 GLU B N 1
ATOM 1623 C CA . GLU B 1 33 ? -2.143 -15.07 10.492 1 95.56 33 GLU B CA 1
ATOM 1624 C C . GLU B 1 33 ? -2.908 -13.766 10.664 1 95.56 33 GLU B C 1
ATOM 1626 O O . GLU B 1 33 ? -2.855 -12.891 9.789 1 95.56 33 GLU B O 1
ATOM 1631 N N . LEU B 1 34 ? -3.631 -13.742 11.797 1 93.69 34 LEU B N 1
ATOM 1632 C CA . LEU B 1 34 ? -4.227 -12.469 12.195 1 93.69 34 LEU B CA 1
ATOM 1633 C C . LEU B 1 34 ? -3.182 -11.547 12.82 1 93.69 34 LEU B C 1
ATOM 1635 O O . LEU B 1 34 ? -2.348 -12 13.609 1 93.69 34 LEU B O 1
ATOM 1639 N N . MET B 1 35 ? -3.242 -10.328 12.258 1 89.44 35 MET B N 1
ATOM 1640 C CA . MET B 1 35 ? -2.375 -9.328 12.867 1 89.44 35 MET B CA 1
ATOM 1641 C C . MET B 1 35 ? -3.117 -8.562 13.961 1 89.44 35 MET B C 1
ATOM 1643 O O . MET B 1 35 ? -4.203 -8.031 13.719 1 89.44 35 MET B O 1
ATOM 1647 N N . TYR B 1 36 ? -2.574 -8.531 15.141 1 83 36 TYR B N 1
ATOM 1648 C CA . TYR B 1 36 ? -3.229 -7.805 16.219 1 83 36 TYR B CA 1
ATOM 1649 C C . TYR B 1 36 ? -2.691 -6.383 16.328 1 83 36 TYR B C 1
ATOM 1651 O O . TYR B 1 36 ? -1.48 -6.18 16.453 1 83 36 TYR B O 1
ATOM 1659 N N . ASN B 1 37 ? -3.68 -5.504 16.141 1 81.5 37 ASN B N 1
ATOM 1660 C CA . ASN B 1 37 ? -3.309 -4.098 16.266 1 81.5 37 ASN B CA 1
ATOM 1661 C C . ASN B 1 37 ? -2.936 -3.746 17.703 1 81.5 37 ASN B C 1
ATOM 1663 O O . ASN B 1 37 ? -3.619 -4.152 18.656 1 81.5 37 ASN B O 1
ATOM 1667 N N . GLU B 1 38 ? -1.84 -3.107 17.75 1 84.31 38 GLU B N 1
ATOM 1668 C CA . GLU B 1 38 ? -1.392 -2.611 19.047 1 84.31 38 GLU B CA 1
ATOM 1669 C C . GLU B 1 38 ? -1.693 -1.125 19.203 1 84.31 38 GLU B C 1
ATOM 1671 O O . GLU B 1 38 ? -1.677 -0.375 18.219 1 84.31 38 GLU B O 1
ATOM 1676 N N . ASP B 1 39 ? -1.92 -0.73 20.438 1 84.62 39 ASP B N 1
ATOM 1677 C CA . ASP B 1 39 ? -2.123 0.687 20.734 1 84.62 39 ASP B CA 1
ATOM 1678 C C . ASP B 1 39 ? -0.879 1.502 20.375 1 84.62 39 ASP B C 1
ATOM 1680 O O . ASP B 1 39 ? 0.244 1.084 20.656 1 84.62 39 ASP B O 1
ATOM 1684 N N . MET B 1 40 ? -1.182 2.541 19.688 1 82.5 40 MET B N 1
ATOM 1685 C CA . MET B 1 40 ? -0.091 3.486 19.469 1 82.5 40 MET B CA 1
ATOM 1686 C C . MET B 1 40 ? 0.065 4.422 20.656 1 82.5 40 MET B C 1
ATOM 1688 O O . MET B 1 40 ? -0.839 5.199 20.969 1 82.5 40 MET B O 1
ATOM 1692 N N . ALA B 1 41 ? 1.145 4.32 21.281 1 70.75 41 ALA B N 1
ATOM 1693 C CA . ALA B 1 41 ? 1.356 5.043 22.531 1 70.75 41 ALA B CA 1
ATOM 1694 C C . ALA B 1 41 ? 1.219 6.547 22.328 1 70.75 41 ALA B C 1
ATOM 1696 O O . ALA B 1 41 ? 0.668 7.25 23.188 1 70.75 41 ALA B O 1
ATOM 1697 N N . ILE B 1 42 ? 1.633 7.035 21.234 1 76.69 42 ILE B N 1
ATOM 1698 C CA . ILE B 1 42 ? 1.733 8.477 21.031 1 76.69 42 ILE B CA 1
ATOM 1699 C C . ILE B 1 42 ? 0.421 9 20.453 1 76.69 42 ILE B C 1
ATOM 1701 O O . ILE B 1 42 ? 0.236 10.219 20.328 1 76.69 42 ILE B O 1
ATOM 1705 N N . VAL B 1 43 ? -0.522 8.125 20.125 1 80.75 43 VAL B N 1
ATOM 1706 C CA . VAL B 1 43 ? -1.799 8.539 19.547 1 80.75 43 VAL B CA 1
ATOM 1707 C C . VAL B 1 43 ? -2.943 7.852 20.281 1 80.75 43 VAL B C 1
ATOM 1709 O O . VAL B 1 43 ? -3.391 6.77 19.891 1 80.75 43 VAL B O 1
ATOM 1712 N N . PRO B 1 44 ? -3.477 8.594 21.359 1 84.75 44 PRO B N 1
ATOM 1713 C CA . PRO B 1 44 ? -4.66 8 21.984 1 84.75 44 PRO B CA 1
ATOM 1714 C C . PRO B 1 44 ? -5.777 7.715 20.984 1 84.75 44 PRO B C 1
ATOM 1716 O O . PRO B 1 44 ? -6.109 8.578 20.172 1 84.75 44 PRO B O 1
ATOM 1719 N N . GLY B 1 45 ? -6.219 6.488 20.969 1 91.19 45 GLY B N 1
ATOM 1720 C CA . GLY B 1 45 ? -7.301 6.125 20.062 1 91.19 45 GLY B CA 1
ATOM 1721 C C . GLY B 1 45 ? -6.812 5.582 18.734 1 91.19 45 GLY B C 1
ATOM 1722 O O . GLY B 1 45 ? -7.602 5.398 17.812 1 91.19 45 GLY B O 1
ATOM 1723 N N . ALA B 1 46 ? -5.543 5.414 18.656 1 93.12 46 ALA B N 1
ATOM 1724 C CA . ALA B 1 46 ? -4.984 4.82 17.453 1 93.12 46 ALA B CA 1
ATOM 1725 C C . ALA B 1 46 ? -4.402 3.439 17.734 1 93.12 46 ALA B C 1
ATOM 1727 O O . ALA B 1 46 ? -3.807 3.213 18.781 1 93.12 46 ALA B O 1
ATOM 1728 N N . LYS B 1 47 ? -4.66 2.525 16.906 1 94.19 47 LYS B N 1
ATOM 1729 C CA . LYS B 1 47 ? -4.051 1.199 16.891 1 94.19 47 LYS B CA 1
ATOM 1730 C C . LYS B 1 47 ? -3.346 0.925 15.57 1 94.19 47 LYS B C 1
ATOM 1732 O O . LYS B 1 47 ? -3.777 1.408 14.523 1 94.19 47 LYS B O 1
ATOM 1737 N N . SER B 1 48 ? -2.244 0.229 15.68 1 93.38 48 SER B N 1
ATOM 1738 C CA . SER B 1 48 ? -1.491 -0.047 14.461 1 93.38 48 SER B CA 1
ATOM 1739 C C . SER B 1 48 ? -0.87 -1.439 14.5 1 93.38 48 SER B C 1
ATOM 1741 O O . SER B 1 48 ? -0.654 -2 15.57 1 93.38 48 SER B O 1
ATOM 1743 N N . SER B 1 49 ? -0.721 -2.02 13.359 1 88.69 49 SER B N 1
ATOM 1744 C CA . SER B 1 49 ? -0.005 -3.281 13.203 1 88.69 49 SER B CA 1
ATOM 1745 C C . SER B 1 49 ? 0.987 -3.213 12.047 1 88.69 49 SER B C 1
ATOM 1747 O O . SER B 1 49 ? 0.665 -2.695 10.969 1 88.69 49 SER B O 1
ATOM 1749 N N . ALA B 1 50 ? 2.205 -3.762 12.336 1 87.69 50 ALA B N 1
ATOM 1750 C CA . ALA B 1 50 ? 3.184 -3.906 11.266 1 87.69 50 ALA B CA 1
ATOM 1751 C C . ALA B 1 50 ? 2.877 -5.129 10.398 1 87.69 50 ALA B C 1
ATOM 1753 O O . ALA B 1 50 ? 2.6 -6.211 10.922 1 87.69 50 ALA B O 1
ATOM 1754 N N . IL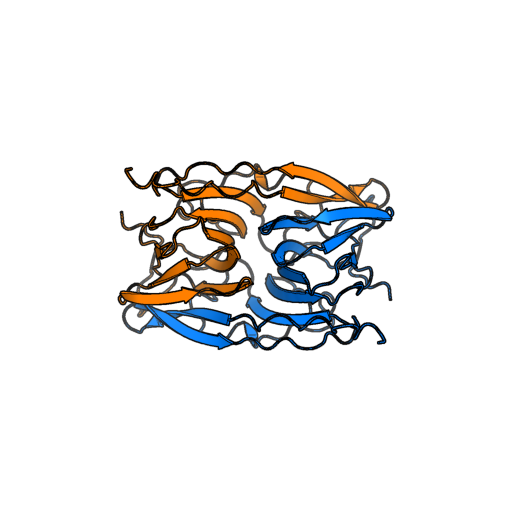E B 1 51 ? 2.965 -5.012 9.156 1 96.81 51 ILE B N 1
ATOM 1755 C CA . ILE B 1 51 ? 2.631 -6.094 8.242 1 96.81 51 ILE B CA 1
ATOM 1756 C C . ILE B 1 51 ? 3.908 -6.656 7.621 1 96.81 51 ILE B C 1
ATOM 1758 O O . ILE B 1 51 ? 4.117 -7.871 7.609 1 96.81 51 ILE B O 1
ATOM 1762 N N . TRP B 1 52 ? 4.801 -5.805 7.125 1 98.06 52 TRP B N 1
ATOM 1763 C CA . TRP B 1 52 ? 6.043 -6.234 6.5 1 98.06 52 TRP B CA 1
ATOM 1764 C C . TRP B 1 52 ? 7.027 -5.074 6.383 1 98.06 52 TRP B C 1
ATOM 1766 O O . TRP B 1 52 ? 6.629 -3.943 6.086 1 98.06 52 TRP B O 1
ATOM 1776 N N . VAL B 1 53 ? 8.312 -5.34 6.621 1 98 53 VAL B N 1
ATOM 1777 C CA . VAL B 1 53 ? 9.383 -4.363 6.48 1 98 53 VAL B CA 1
ATOM 1778 C C . VAL B 1 53 ? 10.484 -4.926 5.582 1 98 53 VAL B C 1
ATOM 1780 O O . VAL B 1 53 ? 10.906 -6.07 5.754 1 98 53 VAL B O 1
ATOM 1783 N N . THR B 1 54 ? 10.852 -4.16 4.578 1 98.25 54 THR B N 1
ATOM 1784 C CA . THR B 1 54 ? 12.094 -4.445 3.869 1 98.25 54 THR B CA 1
ATOM 1785 C C . THR B 1 54 ? 13.211 -3.516 4.344 1 98.25 54 THR B C 1
ATOM 1787 O O . THR B 1 54 ? 12.953 -2.363 4.695 1 98.25 54 THR B O 1
ATOM 1790 N N . THR B 1 55 ? 14.523 -4.023 4.27 1 97.31 55 THR B N 1
ATOM 1791 C CA . THR B 1 55 ? 15.594 -3.199 4.82 1 97.31 55 THR B CA 1
ATOM 1792 C C . THR B 1 55 ? 16.828 -3.248 3.928 1 97.31 55 THR B C 1
ATOM 1794 O O . THR B 1 55 ? 17.859 -2.66 4.254 1 97.31 55 THR B O 1
ATOM 1797 N N . ASP B 1 56 ? 16.766 -3.865 2.781 1 97.25 56 ASP B N 1
ATOM 1798 C CA . ASP B 1 56 ? 18 -4.18 2.066 1 97.25 56 ASP B CA 1
ATOM 1799 C C . ASP B 1 56 ? 18.062 -3.445 0.729 1 97.25 56 ASP B C 1
ATOM 1801 O O . ASP B 1 56 ? 18.828 -3.83 -0.162 1 97.25 56 ASP B O 1
ATOM 1805 N N . GLY B 1 57 ? 17.312 -2.449 0.511 1 97.19 57 GLY B N 1
ATOM 1806 C CA . GLY B 1 57 ? 17.359 -1.661 -0.71 1 97.19 57 GLY B CA 1
ATOM 1807 C C . GLY B 1 57 ? 16.594 -2.301 -1.855 1 97.19 57 GLY B C 1
ATOM 1808 O O . GLY B 1 57 ? 15.875 -3.281 -1.659 1 97.19 57 GLY B O 1
ATOM 1809 N N . LEU B 1 58 ? 16.656 -1.662 -3.066 1 98.06 58 LEU B N 1
ATOM 1810 C CA . LEU B 1 58 ? 16 -2.176 -4.27 1 98.06 58 LEU B CA 1
ATOM 1811 C C . LEU B 1 58 ? 17.047 -2.633 -5.289 1 98.06 58 LEU B C 1
ATOM 1813 O O . LEU B 1 58 ? 18.047 -1.943 -5.52 1 98.06 58 LEU B O 1
ATOM 1817 N N . PRO B 1 59 ? 16.922 -3.641 -5.977 1 98.12 59 PRO B N 1
ATOM 1818 C CA . PRO B 1 59 ? 15.867 -4.613 -5.691 1 98.12 59 PRO B CA 1
ATOM 1819 C C . PRO B 1 59 ? 16.078 -5.34 -4.363 1 98.12 59 PRO B C 1
ATOM 1821 O O . PRO B 1 59 ? 17.219 -5.668 -4.008 1 98.12 59 PRO B O 1
ATOM 1824 N N . THR B 1 60 ? 14.992 -5.547 -3.582 1 98.69 60 THR B N 1
ATOM 1825 C CA . THR B 1 60 ? 15.086 -6.285 -2.326 1 98.69 60 THR B CA 1
ATOM 1826 C C . THR B 1 60 ? 15.328 -7.766 -2.586 1 98.69 60 THR B C 1
ATOM 1828 O O . THR B 1 60 ? 14.945 -8.289 -3.635 1 98.69 60 THR B O 1
ATOM 1831 N N . ASN B 1 61 ? 15.906 -8.422 -1.648 1 98.38 61 ASN B N 1
ATOM 1832 C CA . ASN B 1 61 ? 16.141 -9.859 -1.739 1 98.38 61 ASN B CA 1
ATOM 1833 C C . ASN B 1 61 ? 15.141 -10.641 -0.89 1 98.38 61 ASN B C 1
ATOM 1835 O O . ASN B 1 61 ? 15.375 -11.805 -0.558 1 98.38 61 ASN B O 1
ATOM 1839 N N . ASP B 1 62 ? 14.062 -10.078 -0.476 1 98.5 62 ASP B N 1
ATOM 1840 C CA . ASP B 1 62 ? 13.078 -10.742 0.371 1 98.5 62 ASP B CA 1
ATOM 1841 C C . ASP B 1 62 ? 12.469 -11.945 -0.337 1 98.5 62 ASP B C 1
ATOM 1843 O O . ASP B 1 62 ? 11.961 -12.867 0.313 1 98.5 62 ASP B O 1
ATOM 1847 N N . THR B 1 63 ? 12.477 -11.984 -1.655 1 98.38 63 THR B N 1
ATOM 1848 C CA . THR B 1 63 ? 11.992 -13.133 -2.408 1 98.38 63 THR B CA 1
ATOM 1849 C C . THR B 1 63 ? 12.805 -14.383 -2.076 1 98.38 63 THR B C 1
ATOM 1851 O O . THR B 1 63 ? 12.344 -15.508 -2.311 1 98.38 63 THR B O 1
ATOM 1854 N N . ASN B 1 64 ? 13.969 -14.18 -1.575 1 98.06 64 ASN B N 1
ATOM 1855 C CA . ASN B 1 64 ? 14.883 -15.297 -1.333 1 98.06 64 ASN B CA 1
ATOM 1856 C C . ASN B 1 64 ? 15.242 -15.414 0.146 1 98.06 64 ASN B C 1
ATOM 1858 O O . ASN B 1 64 ? 16.203 -16.094 0.502 1 98.06 64 ASN B O 1
ATOM 1862 N N . SER B 1 65 ? 14.555 -14.719 0.983 1 96.75 65 SER B N 1
ATOM 1863 C CA . SER B 1 65 ? 14.789 -14.734 2.424 1 96.75 65 SER B CA 1
ATOM 1864 C C . SER B 1 65 ? 13.688 -15.5 3.152 1 96.75 65 SER B C 1
ATOM 1866 O O . SER B 1 65 ? 12.508 -15.391 2.795 1 96.75 65 SER B O 1
ATOM 1868 N N . MET B 1 66 ? 14 -16.188 4.133 1 94.38 66 MET B N 1
ATOM 1869 C CA . MET B 1 66 ? 13.008 -16.891 4.953 1 94.38 66 MET B CA 1
ATOM 1870 C C . MET B 1 66 ? 12.633 -16.062 6.172 1 94.38 66 MET B C 1
ATOM 1872 O O . MET B 1 66 ? 11.695 -16.406 6.898 1 94.38 66 MET B O 1
ATOM 1876 N N . GLU B 1 67 ? 13.32 -15 6.379 1 96.44 67 GLU B N 1
ATOM 1877 C CA . GLU B 1 67 ? 13.008 -14.125 7.504 1 96.44 67 GLU B CA 1
ATOM 1878 C C . GLU B 1 67 ? 11.625 -13.492 7.34 1 96.44 67 GLU B C 1
ATOM 1880 O O . GLU B 1 67 ? 11.266 -13.062 6.242 1 96.44 67 GLU B O 1
ATOM 1885 N N . ASP B 1 68 ? 10.914 -13.477 8.477 1 96.69 68 ASP B N 1
ATOM 1886 C CA . ASP B 1 68 ? 9.625 -12.789 8.469 1 96.69 68 ASP B CA 1
ATOM 1887 C C . ASP B 1 68 ? 9.82 -11.273 8.562 1 96.69 68 ASP B C 1
ATOM 1889 O O . ASP B 1 68 ? 10.234 -10.758 9.602 1 96.69 68 ASP B O 1
ATOM 1893 N N . GLY B 1 69 ? 9.508 -10.602 7.52 1 96.75 69 GLY B N 1
ATOM 1894 C CA . GLY B 1 69 ? 9.703 -9.156 7.465 1 96.75 69 GLY B CA 1
ATOM 1895 C C . GLY B 1 69 ? 8.977 -8.414 8.562 1 96.75 69 GLY B C 1
ATOM 1896 O O . GLY B 1 69 ? 9.32 -7.273 8.883 1 96.75 69 GLY B O 1
ATOM 1897 N N . ALA B 1 70 ? 7.906 -9 9.117 1 94.81 70 ALA B N 1
ATOM 1898 C CA . ALA B 1 70 ? 7.133 -8.344 10.172 1 94.81 70 ALA B CA 1
ATOM 1899 C C . ALA B 1 70 ? 7.922 -8.289 11.477 1 94.81 70 ALA B C 1
ATOM 1901 O O . ALA B 1 70 ? 7.559 -7.551 12.398 1 94.81 70 ALA B O 1
ATOM 1902 N N . THR B 1 71 ? 8.914 -9.094 11.594 1 94.62 71 THR B N 1
ATOM 1903 C CA . THR B 1 71 ? 9.664 -9.148 12.844 1 94.62 71 THR B CA 1
ATOM 1904 C C . THR B 1 71 ? 10.836 -8.172 12.812 1 94.62 71 THR B C 1
ATOM 1906 O O . THR B 1 71 ? 11.516 -7.98 13.82 1 94.62 71 THR B O 1
ATOM 1909 N N . ARG B 1 72 ? 11.086 -7.609 11.672 1 95.69 72 ARG B N 1
ATOM 1910 C CA . ARG B 1 72 ? 12.219 -6.699 11.562 1 95.69 72 ARG B CA 1
ATOM 1911 C C . ARG B 1 72 ? 11.969 -5.418 12.352 1 95.69 72 ARG B C 1
ATOM 1913 O O . ARG B 1 72 ? 10.867 -4.867 12.32 1 95.69 72 ARG B O 1
ATOM 1920 N N . VAL B 1 73 ? 13.039 -5 12.984 1 93.19 73 VAL B N 1
ATOM 1921 C CA . VAL B 1 73 ? 12.953 -3.803 13.812 1 93.19 73 VAL B CA 1
ATOM 1922 C C . VAL B 1 73 ? 13.602 -2.625 13.094 1 93.19 73 VAL B C 1
ATOM 1924 O O . VAL B 1 73 ? 14.703 -2.752 12.547 1 93.19 73 VAL B O 1
ATOM 1927 N N . ILE B 1 74 ? 12.891 -1.603 13.008 1 94.06 74 ILE B N 1
ATOM 1928 C CA . ILE B 1 74 ? 13.453 -0.336 12.547 1 94.06 74 ILE B CA 1
ATOM 1929 C C . ILE B 1 74 ? 13.93 0.479 13.75 1 94.06 74 ILE B C 1
ATOM 1931 O O . ILE B 1 74 ? 13.148 0.768 14.664 1 94.06 74 ILE B O 1
ATOM 1935 N N . GLU B 1 75 ? 15.164 0.912 13.75 1 92.94 75 GLU B N 1
ATOM 1936 C CA . GLU B 1 75 ? 15.711 1.679 14.867 1 92.94 75 GLU B CA 1
ATOM 1937 C C . GLU B 1 75 ? 14.961 2.996 15.047 1 92.94 75 GLU B C 1
ATOM 1939 O O . GLU B 1 75 ? 14.719 3.719 14.078 1 92.94 75 GLU B O 1
ATOM 1944 N N . PRO B 1 76 ? 14.641 3.326 16.297 1 88.44 76 PRO B N 1
ATOM 1945 C CA . PRO B 1 76 ? 13.898 4.562 16.562 1 88.44 76 PRO B CA 1
ATOM 1946 C C . PRO B 1 76 ? 14.586 5.797 15.984 1 88.44 76 PRO B C 1
ATOM 1948 O O . PRO B 1 76 ? 13.914 6.766 15.609 1 88.44 76 PRO B O 1
ATOM 1951 N N . SER B 1 77 ? 15.867 5.762 15.914 1 86.69 77 SER B N 1
ATOM 1952 C CA . SER B 1 77 ? 16.609 6.898 15.383 1 86.69 77 SER B CA 1
ATOM 1953 C C . SER B 1 77 ? 16.344 7.09 13.891 1 86.69 77 SER B C 1
ATOM 1955 O O . SER B 1 77 ? 16.609 8.164 13.344 1 86.69 77 SER B O 1
ATOM 1957 N N . GLU B 1 78 ? 15.844 6.086 13.32 1 85.25 78 GLU B N 1
ATOM 1958 C CA . GLU B 1 78 ? 15.531 6.125 11.891 1 85.25 78 GLU B CA 1
ATOM 1959 C C . GLU B 1 78 ? 14.07 6.488 11.656 1 85.25 78 GLU B C 1
ATOM 1961 O O . GLU B 1 78 ? 13.203 5.613 11.641 1 85.25 78 GLU B O 1
ATOM 1966 N N . ASN B 1 79 ? 13.875 7.734 11.328 1 92.88 79 ASN B N 1
ATOM 1967 C CA . ASN B 1 79 ? 12.523 8.195 11.047 1 92.88 79 ASN B CA 1
ATOM 1968 C C . ASN B 1 79 ? 11.539 7.75 12.125 1 92.88 79 ASN B C 1
ATOM 1970 O O . ASN B 1 79 ? 10.453 7.25 11.812 1 92.88 79 ASN B O 1
ATOM 1974 N N . TYR B 1 80 ? 11.984 7.797 13.43 1 89.81 80 TYR B N 1
ATOM 1975 C CA . TYR B 1 80 ? 11.164 7.473 14.586 1 89.81 80 TYR B CA 1
ATOM 1976 C C . TYR B 1 80 ? 10.703 6.023 14.539 1 89.81 80 TYR B C 1
ATOM 1978 O O . TYR B 1 80 ? 9.594 5.699 14.977 1 89.81 80 TYR B O 1
ATOM 1986 N N . GLY B 1 81 ? 11.508 5.16 13.859 1 92.12 81 GLY B N 1
ATOM 1987 C CA . GLY B 1 81 ? 11.203 3.74 13.773 1 92.12 81 GLY B CA 1
ATOM 1988 C C . GLY B 1 81 ? 10.141 3.416 12.742 1 92.12 81 GLY B C 1
ATOM 1989 O O . GLY B 1 81 ? 9.602 2.307 12.727 1 92.12 81 GLY B O 1
ATOM 1990 N N . LEU B 1 82 ? 9.82 4.344 11.883 1 93.75 82 LEU B N 1
ATOM 1991 C CA . LEU B 1 82 ? 8.719 4.16 10.945 1 93.75 82 LEU B CA 1
ATOM 1992 C C . LEU B 1 82 ? 9.234 3.762 9.57 1 93.75 82 LEU B C 1
ATOM 1994 O O . LEU B 1 82 ? 8.578 3.004 8.852 1 93.75 82 LEU B O 1
ATOM 1998 N N . VAL B 1 83 ? 10.359 4.281 9.195 1 95.25 83 VAL B N 1
ATOM 1999 C CA . VAL B 1 83 ? 10.859 4.051 7.844 1 95.25 83 VAL B CA 1
ATOM 2000 C C . VAL B 1 83 ? 12.32 3.611 7.906 1 95.25 83 VAL B C 1
ATOM 2002 O O . VAL B 1 83 ? 13.18 4.348 8.406 1 95.25 83 VAL B O 1
ATOM 2005 N N . PRO B 1 84 ? 12.641 2.449 7.406 1 96.56 84 PRO B N 1
ATOM 2006 C CA . PRO B 1 84 ? 14.055 2.092 7.305 1 96.56 84 PRO B CA 1
ATOM 2007 C C . PRO B 1 84 ? 14.812 2.955 6.293 1 96.56 84 PRO B C 1
ATOM 2009 O O . PRO B 1 84 ? 14.211 3.477 5.352 1 96.56 84 PRO B O 1
ATOM 2012 N N . PRO B 1 85 ? 16.125 3.172 6.484 1 94.5 85 PRO B N 1
ATOM 2013 C CA . PRO B 1 85 ? 16.875 4.09 5.629 1 94.5 85 PRO B CA 1
ATOM 2014 C C . PRO B 1 85 ? 16.844 3.68 4.156 1 94.5 85 PRO B C 1
ATOM 2016 O O . PRO B 1 85 ? 16.906 4.535 3.273 1 94.5 85 PRO B O 1
ATOM 2019 N N . ARG B 1 86 ? 16.875 2.422 3.891 1 96.38 86 ARG B N 1
ATOM 2020 C CA . ARG B 1 86 ? 16.812 1.912 2.523 1 96.38 86 ARG B CA 1
ATOM 2021 C C . ARG B 1 86 ? 15.805 0.772 2.41 1 96.38 86 ARG B C 1
ATOM 2023 O O . ARG B 1 86 ? 16.156 -0.326 1.97 1 96.38 86 ARG B O 1
ATOM 2030 N N . GLY B 1 87 ? 14.609 1.052 2.654 1 97.94 87 GLY B N 1
ATOM 2031 C CA . GLY B 1 87 ? 13.594 0.009 2.619 1 97.94 87 GLY B CA 1
ATOM 2032 C C . GLY B 1 87 ? 12.18 0.552 2.635 1 97.94 87 GLY B C 1
ATOM 2033 O O . GLY B 1 87 ? 11.93 1.671 2.18 1 97.94 87 GLY B O 1
ATOM 2034 N N . THR B 1 88 ? 11.266 -0.333 2.941 1 98.56 88 THR B N 1
ATOM 2035 C CA . THR B 1 88 ? 9.852 0.014 3.012 1 98.56 88 THR B CA 1
ATOM 2036 C C . THR B 1 88 ? 9.227 -0.511 4.301 1 98.56 88 THR B C 1
ATOM 2038 O O . THR B 1 88 ? 9.805 -1.376 4.965 1 98.56 88 THR B O 1
ATOM 2041 N N . ASN B 1 89 ? 8.18 0.089 4.703 1 98.12 89 ASN B N 1
ATOM 2042 C CA . ASN B 1 89 ? 7.352 -0.343 5.824 1 98.12 89 ASN B CA 1
ATOM 2043 C C . ASN B 1 89 ? 5.863 -0.282 5.48 1 98.12 89 ASN B C 1
ATOM 2045 O O . ASN B 1 89 ? 5.359 0.765 5.07 1 98.12 89 ASN B O 1
ATOM 2049 N N . VAL B 1 90 ? 5.156 -1.406 5.523 1 98.38 90 VAL B N 1
ATOM 2050 C CA . VAL B 1 90 ? 3.705 -1.418 5.352 1 98.38 90 VAL B CA 1
ATOM 2051 C C . VAL B 1 90 ? 3.027 -1.718 6.688 1 98.38 90 VAL B C 1
ATOM 2053 O O . VAL B 1 90 ? 3.344 -2.713 7.34 1 98.38 90 VAL B O 1
ATOM 2056 N N . ARG B 1 91 ? 2.057 -0.801 7.055 1 96.69 91 ARG B N 1
ATOM 2057 C CA . ARG B 1 91 ? 1.373 -0.909 8.336 1 96.69 91 ARG B CA 1
ATOM 2058 C C . ARG B 1 91 ? -0.102 -0.543 8.203 1 96.69 91 ARG B C 1
ATOM 2060 O O . ARG B 1 91 ? -0.462 0.322 7.402 1 96.69 91 ARG B O 1
ATOM 2067 N N . SER B 1 92 ? -0.912 -1.243 9.008 1 97.06 92 SER B N 1
ATOM 2068 C CA . SER B 1 92 ? -2.307 -0.841 9.164 1 97.06 92 SER B CA 1
ATOM 2069 C C . SER B 1 92 ? -2.48 0.106 10.344 1 97.06 92 SER B C 1
ATOM 2071 O O . SER B 1 92 ? -1.853 -0.076 11.391 1 97.06 92 SER B O 1
ATOM 2073 N N . THR B 1 93 ? -3.303 1.104 10.219 1 96.88 93 THR B N 1
ATOM 2074 C CA . THR B 1 93 ? -3.65 2.025 11.297 1 96.88 93 THR B CA 1
ATOM 2075 C C . THR B 1 93 ? -5.164 2.139 11.438 1 96.88 93 THR B C 1
ATOM 2077 O O . THR B 1 93 ? -5.875 2.357 10.461 1 96.88 93 THR B O 1
ATOM 2080 N N . ASP B 1 94 ? -5.633 1.916 12.641 1 97.25 94 ASP B N 1
ATOM 2081 C CA . ASP B 1 94 ? -7.016 2.176 13.039 1 97.25 94 ASP B CA 1
ATOM 2082 C C . ASP B 1 94 ? -7.109 3.42 13.914 1 97.25 94 ASP B C 1
ATOM 2084 O O . ASP B 1 94 ? -6.332 3.58 14.859 1 97.25 94 ASP B O 1
ATOM 2088 N N . LEU B 1 95 ? -8 4.258 13.602 1 97.31 95 LEU B N 1
ATOM 2089 C CA . LEU B 1 95 ? -8.195 5.488 14.359 1 97.31 95 LEU B CA 1
ATOM 2090 C C . LEU B 1 95 ? -9.617 5.574 14.898 1 97.31 95 LEU B C 1
ATOM 2092 O O . LEU B 1 95 ? -10.586 5.477 14.133 1 97.31 95 LEU B O 1
ATOM 2096 N N . ALA B 1 96 ? -9.797 5.777 16.203 1 97 96 ALA B N 1
ATOM 2097 C CA . ALA B 1 96 ? -11.102 5.848 16.859 1 97 96 ALA B CA 1
ATOM 2098 C C . ALA B 1 96 ? -11.852 7.113 16.453 1 97 96 ALA B C 1
ATOM 2100 O O . ALA B 1 96 ? -11.242 8.078 15.977 1 97 96 ALA B O 1
ATOM 2101 N N . PRO B 1 97 ? -13.164 7.055 16.656 1 96.94 97 PRO B N 1
ATOM 2102 C CA . PRO B 1 97 ? -13.938 8.273 16.391 1 96.94 97 PRO B CA 1
ATOM 2103 C C . PRO B 1 97 ? -13.391 9.484 17.141 1 96.94 97 PRO B C 1
ATOM 2105 O O . PRO B 1 97 ? -13.164 9.422 18.359 1 96.94 97 PRO B O 1
ATOM 2108 N N . GLY B 1 98 ? -13.117 10.508 16.375 1 95.75 98 GLY B N 1
ATOM 2109 C CA . GLY B 1 98 ? -12.703 11.766 16.984 1 95.75 98 GLY B CA 1
ATOM 2110 C C . GLY B 1 98 ? -11.219 11.836 17.25 1 95.75 98 GLY B C 1
ATOM 2111 O O . GLY B 1 98 ? -10.688 12.906 17.562 1 95.75 98 GLY B O 1
ATOM 2112 N N . ALA B 1 99 ? -10.531 10.75 17.141 1 96.44 99 ALA B N 1
ATOM 2113 C CA . ALA B 1 99 ? -9.094 10.734 17.422 1 96.44 99 ALA B CA 1
ATOM 2114 C C . ALA B 1 99 ? -8.32 11.477 16.328 1 96.44 99 ALA B C 1
ATOM 2116 O O . ALA B 1 99 ? -8.773 11.578 15.188 1 96.44 99 ALA B O 1
ATOM 2117 N N . ILE B 1 100 ? -7.152 11.992 16.703 1 96.12 100 ILE B N 1
ATOM 2118 C CA . ILE B 1 100 ? -6.281 12.742 15.812 1 96.12 100 ILE B CA 1
ATOM 2119 C C . ILE B 1 100 ? -4.828 12.328 16.031 1 96.12 100 ILE B C 1
ATOM 2121 O O . ILE B 1 100 ? -4.402 12.125 17.172 1 96.12 100 ILE B O 1
ATOM 2125 N N . THR B 1 101 ? -4.109 12.148 14.945 1 95.81 101 THR B N 1
ATOM 2126 C CA . THR B 1 101 ? -2.686 11.859 15.062 1 95.81 101 THR B CA 1
ATOM 2127 C C . THR B 1 101 ? -1.885 13.141 15.25 1 95.81 101 THR B C 1
ATOM 2129 O O . THR B 1 101 ? -2.338 14.219 14.867 1 95.81 101 THR B O 1
ATOM 2132 N N . PRO B 1 102 ? -0.667 13.008 15.844 1 94 102 PRO B N 1
ATOM 2133 C CA . PRO B 1 102 ? 0.184 14.195 15.875 1 94 102 PRO B CA 1
ATOM 2134 C C . PRO B 1 102 ? 0.609 14.656 14.484 1 94 102 PRO B C 1
ATOM 2136 O O . PRO B 1 102 ? 0.712 13.844 13.562 1 94 102 PRO B O 1
ATOM 2139 N N . MET B 1 103 ? 0.761 16 14.422 1 96 103 MET B N 1
ATOM 2140 C CA . MET B 1 103 ? 1.407 16.547 13.227 1 96 103 MET B CA 1
ATOM 2141 C C . MET B 1 103 ? 2.844 16.047 13.117 1 96 103 MET B C 1
ATOM 2143 O O . MET B 1 103 ? 3.625 16.172 14.062 1 96 103 MET B O 1
ATOM 2147 N N . HIS B 1 104 ? 3.254 15.422 11.922 1 96.31 104 HIS B N 1
ATOM 2148 C CA . HIS B 1 104 ? 4.578 14.82 11.836 1 9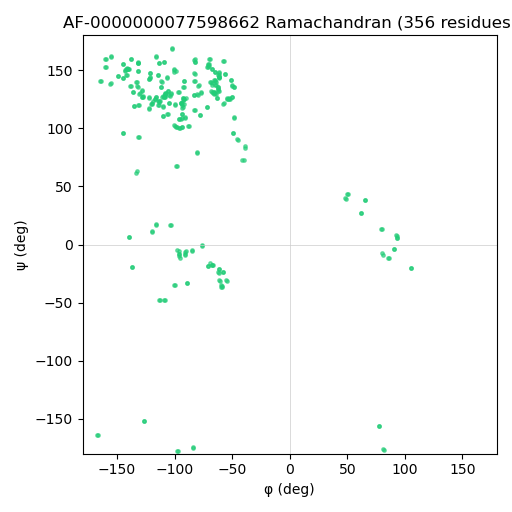6.31 104 HIS B CA 1
ATOM 2149 C C . HIS B 1 104 ? 5.062 14.758 10.391 1 96.31 104 HIS B C 1
ATOM 2151 O O . HIS B 1 104 ? 4.281 14.961 9.461 1 96.31 104 HIS B O 1
ATOM 2157 N N . ARG B 1 105 ? 6.316 14.602 10.219 1 97.06 105 ARG B N 1
ATOM 2158 C CA . ARG B 1 105 ? 7.016 14.406 8.945 1 97.06 105 ARG B CA 1
ATOM 2159 C C . ARG B 1 105 ? 8.062 13.305 9.062 1 97.06 105 ARG B C 1
ATOM 2161 O O . ARG B 1 105 ? 8.781 13.227 10.07 1 97.06 105 ARG B O 1
ATOM 2168 N N . THR B 1 106 ? 8.047 12.406 8.141 1 97.19 106 THR B N 1
ATOM 2169 C CA . THR B 1 106 ? 9.125 11.445 7.93 1 97.19 106 THR B CA 1
ATOM 2170 C C . THR B 1 106 ? 9.828 11.695 6.598 1 97.19 106 THR B C 1
ATOM 2172 O O . THR B 1 106 ? 9.273 12.359 5.715 1 97.19 106 THR B O 1
ATOM 2175 N N . SER B 1 107 ? 11.125 11.25 6.48 1 98 107 SER B N 1
ATOM 2176 C CA . SER B 1 107 ? 11.781 11.227 5.18 1 98 107 SER B CA 1
ATOM 2177 C C . SER B 1 107 ? 11.375 10 4.371 1 98 107 SER B C 1
ATOM 2179 O O . SER B 1 107 ? 12.125 9.031 4.285 1 98 107 SER B O 1
ATOM 2181 N N . SER B 1 108 ? 10.211 10.078 3.762 1 98.5 108 SER B N 1
ATOM 2182 C CA . SER B 1 108 ? 9.594 8.984 3.01 1 98.5 108 SER B CA 1
ATOM 2183 C C . SER B 1 108 ? 8.531 9.5 2.047 1 98.5 108 SER B C 1
ATOM 2185 O O . SER B 1 108 ? 8.078 10.641 2.174 1 98.5 108 SER B O 1
ATOM 2187 N N . VAL B 1 109 ? 8.344 8.781 1.039 1 98.75 109 VAL B N 1
ATOM 2188 C CA . VAL B 1 109 ? 7.102 8.875 0.282 1 98.75 109 VAL B CA 1
ATOM 2189 C C . VAL B 1 109 ? 6.105 7.836 0.793 1 98.75 109 VAL B C 1
ATOM 2191 O O . VAL B 1 109 ? 6.375 6.633 0.744 1 98.75 109 VAL B O 1
ATOM 2194 N N . ASP B 1 110 ? 4.957 8.312 1.333 1 98.81 110 ASP B N 1
ATOM 2195 C CA . ASP B 1 110 ? 3.955 7.41 1.89 1 98.81 110 ASP B CA 1
ATOM 2196 C C . ASP B 1 110 ? 2.777 7.238 0.931 1 98.81 110 ASP B C 1
ATOM 2198 O O . ASP B 1 110 ? 2.256 8.219 0.399 1 98.81 110 ASP B O 1
ATOM 2202 N N . TYR B 1 111 ? 2.418 6.023 0.668 1 98.88 111 TYR B N 1
ATOM 2203 C CA . TYR B 1 111 ? 1.114 5.711 0.093 1 98.88 111 TYR B CA 1
ATOM 2204 C C . TYR B 1 111 ? 0.101 5.387 1.184 1 98.88 111 TYR B C 1
ATOM 2206 O O . TYR B 1 111 ? 0.144 4.305 1.776 1 98.88 111 TYR B O 1
ATOM 2214 N N . ASN B 1 112 ? -0.762 6.34 1.526 1 98.88 112 ASN B N 1
ATOM 2215 C CA . ASN B 1 112 ? -1.81 6.141 2.521 1 98.88 112 ASN B CA 1
ATOM 2216 C C . ASN B 1 112 ? -3.143 5.785 1.869 1 98.88 112 ASN B C 1
ATOM 2218 O O . ASN B 1 112 ? -3.787 6.637 1.256 1 98.88 112 ASN B O 1
ATOM 2222 N N . ILE B 1 113 ? -3.529 4.559 2.018 1 98.88 113 ILE B N 1
ATOM 2223 C CA . ILE B 1 113 ? -4.664 3.986 1.305 1 98.88 113 ILE B CA 1
ATOM 2224 C C . ILE B 1 113 ? -5.844 3.824 2.26 1 98.88 113 ILE B C 1
ATOM 2226 O O . ILE B 1 113 ? -5.797 3.01 3.186 1 98.88 113 ILE B O 1
ATOM 2230 N N . LEU B 1 114 ? -6.922 4.586 2.064 1 98.81 114 LEU B N 1
ATOM 2231 C CA . LEU B 1 114 ? -8.117 4.41 2.889 1 98.81 114 LEU B CA 1
ATOM 2232 C C . LEU B 1 114 ? -8.75 3.045 2.641 1 98.81 114 LEU B C 1
ATOM 2234 O O . LEU B 1 114 ? -8.977 2.662 1.491 1 98.81 114 LEU B O 1
ATOM 2238 N N . VAL B 1 115 ? -9.039 2.354 3.662 1 98.38 115 VAL B N 1
ATOM 2239 C CA . VAL B 1 115 ? -9.586 1.003 3.561 1 98.38 115 VAL B CA 1
ATOM 2240 C C . VAL B 1 115 ? -11.023 0.986 4.066 1 98.38 115 VAL B C 1
ATOM 2242 O O . VAL B 1 115 ? -11.914 0.438 3.41 1 98.38 115 VAL B O 1
ATOM 2245 N N . GLU B 1 116 ? -11.281 1.558 5.18 1 97.44 116 GLU B N 1
ATOM 2246 C CA . GLU B 1 116 ? -12.586 1.565 5.836 1 97.44 116 GLU B CA 1
ATOM 2247 C C . GLU B 1 116 ? -12.828 2.885 6.562 1 97.44 116 GLU B C 1
ATOM 2249 O O . GLU B 1 116 ? -11.914 3.443 7.168 1 97.44 116 GLU B O 1
ATOM 2254 N N . GLY B 1 117 ? -14.102 3.328 6.516 1 97.19 117 GLY B N 1
ATOM 2255 C CA . GLY B 1 117 ? -14.461 4.566 7.195 1 97.19 117 GLY B CA 1
ATOM 2256 C C . GLY B 1 117 ? -14.039 5.805 6.43 1 97.19 117 GLY B C 1
ATOM 2257 O O . GLY B 1 117 ? -14.062 5.82 5.195 1 97.19 117 GLY B O 1
ATOM 2258 N N . GLU B 1 118 ? -13.883 6.848 7.168 1 98.06 118 GLU B N 1
ATOM 2259 C CA . GLU B 1 118 ? -13.445 8.133 6.617 1 98.06 118 GLU B CA 1
ATOM 2260 C C . GLU B 1 118 ? -12.312 8.727 7.441 1 98.06 118 GLU B C 1
ATOM 2262 O O . GLU B 1 118 ? -12.227 8.492 8.648 1 98.06 118 GLU B O 1
ATOM 2267 N N . ILE B 1 119 ? -11.484 9.461 6.742 1 98.56 119 ILE B N 1
ATOM 2268 C CA . ILE B 1 119 ? -10.391 10.141 7.426 1 98.56 119 ILE B CA 1
ATOM 2269 C C . ILE B 1 119 ? -10.172 11.516 6.812 1 98.56 119 ILE B C 1
ATOM 2271 O O . ILE B 1 119 ? -10.477 11.734 5.637 1 98.56 119 ILE B O 1
ATOM 2275 N N . VAL B 1 120 ? -9.695 12.398 7.613 1 98.81 120 VAL B N 1
ATOM 2276 C CA . VAL B 1 120 ? -9.344 13.75 7.172 1 98.81 120 VAL B CA 1
ATOM 2277 C C . VAL B 1 120 ? -7.832 13.945 7.258 1 98.81 120 VAL B C 1
ATOM 2279 O O . VAL B 1 120 ? -7.238 13.758 8.32 1 98.81 120 VAL B O 1
ATOM 2282 N N . LEU B 1 121 ? -7.238 14.305 6.098 1 98.81 121 LEU B N 1
ATOM 2283 C CA . LEU B 1 121 ? -5.848 14.75 6.043 1 98.81 121 LEU B CA 1
ATOM 2284 C C . LEU B 1 121 ? -5.734 16.234 6.391 1 98.81 121 LEU B C 1
ATOM 2286 O O . LEU B 1 121 ? -6.449 17.062 5.828 1 98.81 121 LEU B O 1
ATOM 2290 N N . ILE B 1 122 ? -4.836 16.469 7.332 1 98.25 122 ILE B N 1
ATOM 2291 C CA . ILE B 1 122 ? -4.535 17.844 7.691 1 98.25 122 ILE B CA 1
ATOM 2292 C C . ILE B 1 122 ? -3.098 18.188 7.305 1 98.25 122 ILE B C 1
ATOM 2294 O O . ILE B 1 122 ? -2.158 17.516 7.75 1 98.25 122 ILE B O 1
ATOM 2298 N N . THR B 1 123 ? -2.953 19.25 6.469 1 97.19 123 THR B N 1
ATOM 2299 C CA . THR B 1 123 ? -1.617 19.703 6.094 1 97.19 123 THR B CA 1
ATOM 2300 C C . THR B 1 123 ? -1.227 20.938 6.883 1 97.19 123 THR B C 1
ATOM 2302 O O . THR B 1 123 ? -2.049 21.516 7.602 1 97.19 123 THR B O 1
ATOM 2305 N N . GLU B 1 124 ? 0.004 21.266 6.77 1 92.31 124 GLU B N 1
ATOM 2306 C CA . GLU B 1 124 ? 0.602 22.312 7.598 1 92.31 124 GLU B CA 1
ATOM 2307 C C . GLU B 1 124 ? -0.076 23.656 7.363 1 92.31 124 GLU B C 1
ATOM 2309 O O . GLU B 1 124 ? -0.122 24.5 8.258 1 92.31 124 GLU B O 1
ATOM 2314 N N . ASP B 1 125 ? -0.529 23.875 6.262 1 90.88 125 ASP B N 1
ATOM 2315 C CA . ASP B 1 125 ? -1.193 25.125 5.938 1 90.88 125 ASP B CA 1
ATOM 2316 C C . ASP B 1 125 ? -2.607 25.172 6.516 1 90.88 125 ASP B C 1
ATOM 2318 O O . ASP B 1 125 ? -3.344 26.141 6.305 1 90.88 125 ASP B O 1
ATOM 2322 N N . GLY B 1 126 ? -2.996 24.094 7.172 1 90.81 126 GLY B N 1
ATOM 2323 C CA . GLY B 1 126 ? -4.305 24.031 7.805 1 90.81 126 GLY B CA 1
ATOM 2324 C C . GLY B 1 126 ? -5.379 23.469 6.895 1 90.81 126 GLY B C 1
ATOM 2325 O O . GLY B 1 126 ? -6.52 23.281 7.316 1 90.81 126 GLY B O 1
ATOM 2326 N N . ALA B 1 127 ? -5.043 23.188 5.676 1 95.25 127 ALA B N 1
ATOM 2327 C CA . ALA B 1 127 ? -6.004 22.594 4.75 1 95.25 127 ALA B CA 1
ATOM 2328 C C . ALA B 1 127 ? -6.41 21.188 5.199 1 95.25 127 ALA B C 1
ATOM 2330 O O . ALA B 1 127 ? -5.59 20.453 5.738 1 95.25 127 ALA B O 1
ATOM 2331 N N . GLU B 1 128 ? -7.715 20.922 4.988 1 98.06 128 GLU B N 1
ATOM 2332 C CA . GLU B 1 128 ? -8.258 19.609 5.312 1 98.06 128 GLU B CA 1
ATOM 2333 C C . GLU B 1 128 ? -8.773 18.906 4.062 1 98.06 128 GLU B C 1
ATOM 2335 O O . GLU B 1 128 ? -9.508 19.484 3.266 1 98.06 128 GLU B O 1
ATOM 2340 N N . THR B 1 129 ? -8.305 17.75 3.818 1 98.5 129 THR B N 1
ATOM 2341 C CA . THR B 1 129 ? -8.797 16.891 2.738 1 98.5 129 THR B CA 1
ATOM 2342 C C . THR B 1 129 ? -9.555 15.695 3.297 1 98.5 129 THR B C 1
ATOM 2344 O O . THR B 1 129 ? -8.984 14.875 4.02 1 98.5 129 THR B O 1
ATOM 2347 N N . HIS B 1 130 ? -10.82 15.602 2.943 1 98.44 130 HIS B N 1
ATOM 2348 C CA . HIS B 1 130 ? -11.688 14.539 3.449 1 98.44 130 HIS B CA 1
ATOM 2349 C C . HIS B 1 130 ? -11.719 13.352 2.496 1 98.44 130 HIS B C 1
ATOM 2351 O O . HIS B 1 130 ? -12.219 13.461 1.375 1 98.44 130 HIS B O 1
ATOM 2357 N N . LEU B 1 131 ? -11.188 12.25 2.885 1 98.12 131 LEU B N 1
ATOM 2358 C CA . LEU B 1 131 ? -11.234 11.008 2.123 1 98.12 131 LEU B CA 1
ATOM 2359 C C . LEU B 1 131 ? -12.367 10.109 2.609 1 98.12 131 LEU B C 1
ATOM 2361 O O . LEU B 1 131 ? -12.445 9.797 3.799 1 98.12 131 LEU B O 1
ATOM 2365 N N . ARG B 1 132 ? -13.164 9.617 1.643 1 96.69 132 ARG B N 1
ATOM 2366 C CA . ARG B 1 132 ? -14.375 8.914 2.061 1 96.69 132 ARG B CA 1
ATOM 2367 C C . ARG B 1 132 ? -14.586 7.645 1.24 1 96.69 132 ARG B C 1
ATOM 2369 O O . ARG B 1 132 ? -15.406 6.797 1.592 1 96.69 132 ARG B O 1
ATOM 2376 N N . ASN B 1 133 ? -13.977 7.574 0.149 1 96.25 133 ASN B N 1
ATOM 2377 C CA . ASN B 1 133 ? -14.133 6.414 -0.721 1 96.25 133 ASN B CA 1
ATOM 2378 C C . ASN B 1 133 ? -13.031 5.379 -0.483 1 96.25 133 ASN B C 1
ATOM 2380 O O . ASN B 1 133 ? -11.852 5.691 -0.596 1 96.25 133 ASN B O 1
ATOM 2384 N N . PRO B 1 134 ? -13.484 4.07 -0.099 1 97.25 134 PRO B N 1
ATOM 2385 C CA . PRO B 1 134 ? -12.438 3.053 0.018 1 97.25 134 PRO B CA 1
ATOM 2386 C C . PRO B 1 134 ? -11.531 2.99 -1.213 1 97.25 134 PRO B C 1
ATOM 2388 O O . PRO B 1 134 ? -12.023 2.895 -2.34 1 97.25 134 PRO B O 1
ATOM 2391 N N . GLY B 1 135 ? -10.234 3.082 -0.983 1 97.88 135 GLY B N 1
ATOM 2392 C CA . GLY B 1 135 ? -9.258 3.092 -2.062 1 97.88 135 GLY B CA 1
ATOM 2393 C C . GLY B 1 135 ? -8.664 4.465 -2.318 1 97.88 135 GLY B C 1
ATOM 2394 O O . GLY B 1 135 ? -7.629 4.586 -2.98 1 97.88 135 GLY B O 1
ATOM 2395 N N . ASP B 1 136 ? -9.391 5.543 -1.853 1 98.38 136 ASP B N 1
ATOM 2396 C CA . ASP B 1 136 ? -8.742 6.848 -1.932 1 98.38 136 ASP B CA 1
ATOM 2397 C C . ASP B 1 136 ? -7.324 6.793 -1.368 1 98.38 136 ASP B C 1
ATOM 2399 O O . ASP B 1 136 ? -7.086 6.164 -0.336 1 98.38 136 ASP B O 1
ATOM 2403 N N . THR B 1 137 ? -6.355 7.43 -2.119 1 98.75 137 THR B N 1
ATOM 2404 C CA . THR B 1 137 ? -4.949 7.305 -1.751 1 98.75 137 THR B CA 1
ATOM 2405 C C . THR B 1 137 ? -4.277 8.672 -1.701 1 98.75 137 THR B C 1
ATOM 2407 O O . THR B 1 137 ? -4.426 9.477 -2.625 1 98.75 137 THR B O 1
ATOM 2410 N N . VAL B 1 138 ? -3.596 8.938 -0.609 1 98.88 138 VAL B N 1
ATOM 2411 C CA . VAL B 1 138 ? -2.744 10.117 -0.489 1 98.88 138 VAL B CA 1
ATOM 2412 C C . VAL B 1 138 ? -1.285 9.727 -0.719 1 98.88 138 VAL B C 1
ATOM 2414 O O . VAL B 1 138 ? -0.759 8.844 -0.039 1 98.88 138 VAL B O 1
ATOM 2417 N N . VAL B 1 139 ? -0.659 10.305 -1.699 1 98.88 139 VAL B N 1
ATOM 2418 C CA . VAL B 1 139 ? 0.788 10.258 -1.878 1 98.88 139 VAL B CA 1
ATOM 2419 C C . VAL B 1 139 ? 1.441 11.406 -1.107 1 98.88 139 VAL B C 1
ATOM 2421 O O . VAL B 1 139 ? 1.401 12.562 -1.543 1 98.88 139 VAL B O 1
ATOM 2424 N N . GLN B 1 140 ? 2.004 11.047 0.039 1 98.69 140 GLN B N 1
ATOM 2425 C CA . GLN B 1 140 ? 2.607 12 0.967 1 98.69 140 GLN B CA 1
ATOM 2426 C C . GLN B 1 140 ? 4.109 12.125 0.726 1 98.69 140 GLN B C 1
ATOM 2428 O O . GLN B 1 140 ? 4.879 11.227 1.08 1 98.69 140 GLN B O 1
ATOM 2433 N N . LYS B 1 141 ? 4.625 13.234 0.17 1 98.62 141 LYS B N 1
ATOM 2434 C CA . LYS B 1 141 ? 6.012 13.367 -0.264 1 98.62 141 LYS B CA 1
ATOM 2435 C C . LYS B 1 141 ? 6.855 14.07 0.793 1 98.62 141 LYS B C 1
ATOM 2437 O O . LYS B 1 141 ? 7.355 15.172 0.56 1 98.62 141 LYS B O 1
ATOM 2442 N N . GLY B 1 142 ? 7.023 13.383 1.876 1 98.25 142 GLY B N 1
ATOM 2443 C CA . GLY B 1 142 ? 7.875 13.891 2.939 1 98.25 142 GLY B CA 1
ATOM 2444 C C . GLY B 1 142 ? 7.336 15.148 3.586 1 98.25 142 GLY B C 1
ATOM 2445 O O . GLY B 1 142 ? 8.102 16.047 3.957 1 98.25 142 GLY B O 1
ATOM 2446 N N . THR B 1 143 ? 6.055 15.242 3.764 1 98.31 143 THR B N 1
ATOM 2447 C CA . THR B 1 143 ? 5.441 16.484 4.211 1 98.31 143 THR B CA 1
ATOM 2448 C C . THR B 1 143 ? 4.93 16.359 5.641 1 98.31 143 THR B C 1
ATOM 2450 O O . THR B 1 143 ? 4.664 15.25 6.113 1 98.31 143 THR B O 1
ATOM 2453 N N . MET B 1 144 ? 4.812 17.531 6.277 1 97.88 144 MET B N 1
ATOM 2454 C CA . MET B 1 144 ? 4.098 17.609 7.547 1 97.88 144 MET B CA 1
ATOM 2455 C C . MET B 1 144 ? 2.615 17.312 7.355 1 97.88 144 MET B C 1
ATOM 2457 O O . MET B 1 144 ? 1.967 17.906 6.492 1 97.88 144 MET B O 1
ATOM 2461 N N . HIS B 1 145 ? 2.105 16.438 8.164 1 98.25 145 HIS B N 1
ATOM 2462 C CA . HIS B 1 145 ? 0.694 16.094 8.031 1 98.25 145 HIS B CA 1
ATOM 2463 C C . HIS B 1 145 ? 0.156 15.461 9.305 1 98.25 145 HIS B C 1
ATOM 2465 O O . HIS B 1 145 ? 0.931 15.016 10.156 1 98.25 145 HIS B O 1
ATOM 2471 N N . ALA B 1 146 ? -1.126 15.484 9.477 1 97.69 146 ALA B N 1
ATOM 2472 C CA . ALA B 1 146 ? -1.881 14.789 10.516 1 97.69 146 ALA B CA 1
ATOM 2473 C C . ALA B 1 146 ? -3.154 14.172 9.945 1 97.69 146 ALA B C 1
ATOM 2475 O O . ALA B 1 146 ? -3.594 14.539 8.852 1 97.69 146 ALA B O 1
ATOM 2476 N N . TRP B 1 147 ? -3.637 13.234 10.672 1 98.12 147 TRP B N 1
ATOM 2477 C CA . TRP B 1 147 ? -4.883 12.57 10.312 1 98.12 147 TRP B CA 1
ATOM 2478 C C . TRP B 1 147 ? -5.91 12.688 11.438 1 98.12 147 TRP B C 1
ATOM 2480 O O . TRP B 1 147 ? -5.57 12.562 12.617 1 98.12 147 TRP B O 1
ATOM 2490 N N . ARG B 1 148 ? -7.145 12.867 11.078 1 98.25 148 ARG B N 1
ATOM 2491 C CA . ARG B 1 148 ? -8.258 12.883 12.031 1 98.25 148 ARG B CA 1
ATOM 2492 C C . ARG B 1 148 ? -9.406 12.008 11.539 1 98.25 148 ARG B C 1
ATOM 2494 O O . ARG B 1 148 ? -9.711 11.984 10.344 1 98.25 148 ARG B O 1
ATOM 2501 N N . ASN B 1 149 ? -10.039 11.258 12.469 1 98.31 149 ASN B N 1
ATOM 2502 C CA . ASN B 1 149 ? -11.289 10.562 12.172 1 98.31 149 ASN B CA 1
ATOM 2503 C C . ASN B 1 149 ? -12.508 11.43 12.508 1 98.31 149 ASN B C 1
ATOM 2505 O O . ASN B 1 149 ? -12.836 11.625 13.672 1 98.31 149 ASN B O 1
ATOM 2509 N N . PRO B 1 150 ? -13.156 11.859 11.453 1 97.81 150 PRO B N 1
ATOM 2510 C CA . PRO B 1 150 ? -14.297 12.742 11.695 1 97.81 150 PRO B CA 1
ATOM 2511 C C . PRO B 1 150 ? -15.586 11.977 11.977 1 97.81 150 PRO B C 1
ATOM 2513 O O . PRO B 1 150 ? -16.625 12.586 12.266 1 97.81 150 PRO B O 1
ATOM 2516 N N . GLY B 1 151 ? -15.562 10.711 11.875 1 95.19 151 GLY B N 1
ATOM 2517 C CA . GLY B 1 151 ? -16.781 9.922 11.875 1 95.19 151 GLY B CA 1
ATOM 2518 C C . GLY B 1 151 ? -17.125 9.336 13.227 1 95.19 151 GLY B C 1
ATOM 2519 O O . GLY B 1 151 ? -16.422 9.586 14.211 1 95.19 151 GLY B O 1
ATOM 2520 N N . ALA B 1 152 ? -18.234 8.547 13.258 1 95.38 152 ALA B N 1
ATOM 2521 C CA . ALA B 1 152 ? -18.734 7.938 14.484 1 95.38 152 ALA B CA 1
ATOM 2522 C C . ALA B 1 152 ? -18.219 6.508 14.633 1 95.38 152 ALA B C 1
ATOM 2524 O O . ALA B 1 152 ? -18.375 5.895 15.695 1 95.38 152 ALA B O 1
ATOM 2525 N N . SER B 1 153 ? -17.641 6.004 13.57 1 96.5 153 SER B N 1
ATOM 2526 C CA . SER B 1 153 ? -17.078 4.656 13.594 1 96.5 153 SER B CA 1
ATOM 2527 C C . SER B 1 153 ? -15.57 4.676 13.398 1 96.5 153 SER B C 1
ATOM 2529 O O . SER B 1 153 ? -15.016 5.684 12.961 1 96.5 153 SER B O 1
ATOM 2531 N N . TRP B 1 154 ? -14.938 3.6 13.75 1 97 154 TRP B N 1
ATOM 2532 C CA . TRP B 1 154 ? -13.5 3.486 13.539 1 97 154 TRP B CA 1
ATOM 2533 C C . TRP B 1 154 ? -13.156 3.576 12.055 1 97 154 TRP B C 1
ATOM 2535 O O . TRP B 1 154 ? -13.945 3.158 11.203 1 97 154 TRP B O 1
ATOM 2545 N N . ALA B 1 155 ? -12.062 4.18 11.773 1 97.75 155 ALA B N 1
ATOM 2546 C CA . ALA B 1 155 ? -11.523 4.242 10.414 1 97.75 155 ALA B CA 1
ATOM 2547 C C . ALA B 1 155 ? -10.203 3.479 10.312 1 97.75 155 ALA B C 1
ATOM 2549 O O . ALA B 1 155 ? -9.445 3.404 11.281 1 97.75 155 ALA B O 1
ATOM 2550 N N . ARG B 1 156 ? -9.953 2.865 9.164 1 97.94 156 ARG B N 1
ATOM 2551 C CA . ARG B 1 156 ? -8.719 2.145 8.891 1 97.94 156 ARG B CA 1
ATOM 2552 C C . ARG B 1 156 ? -8.094 2.602 7.578 1 97.94 156 ARG B C 1
ATOM 2554 O O . ARG B 1 156 ? -8.781 2.727 6.566 1 97.94 156 ARG B O 1
ATOM 2561 N N . TRP B 1 157 ? -6.816 2.881 7.582 1 98.38 157 TRP B N 1
ATOM 2562 C CA . TRP B 1 157 ? -6.043 2.969 6.348 1 98.38 157 TRP B CA 1
ATOM 2563 C C . TRP B 1 157 ? -4.742 2.176 6.461 1 98.38 157 TRP B C 1
ATOM 2565 O O . TRP B 1 157 ? -4.348 1.776 7.559 1 98.38 157 TRP B O 1
ATOM 2575 N N . VAL B 1 158 ? -4.219 1.779 5.348 1 98.62 158 VAL B N 1
ATOM 2576 C CA . VAL B 1 158 ? -2.92 1.122 5.266 1 98.62 158 VAL B CA 1
ATOM 2577 C C . VAL B 1 158 ? -1.899 2.07 4.641 1 98.62 158 VAL B C 1
ATOM 2579 O O . VAL B 1 158 ? -2.17 2.689 3.607 1 98.62 158 VAL B O 1
ATOM 2582 N N . SER B 1 159 ? -0.753 2.197 5.332 1 98.44 159 SER B N 1
ATOM 2583 C CA . SER B 1 159 ? 0.346 3.02 4.836 1 98.44 159 SER B CA 1
ATOM 2584 C C . SER B 1 159 ? 1.506 2.158 4.352 1 98.44 159 SER B C 1
ATOM 2586 O O . SER B 1 159 ? 1.912 1.214 5.031 1 98.44 159 SER B O 1
ATOM 2588 N N . VAL B 1 160 ? 1.966 2.449 3.164 1 98.88 160 VAL B N 1
ATOM 2589 C CA . VAL B 1 160 ? 3.25 1.932 2.701 1 98.88 160 VAL B CA 1
ATOM 2590 C C . VAL B 1 160 ? 4.266 3.068 2.621 1 98.88 160 VAL B C 1
ATOM 2592 O O . VAL B 1 160 ? 4.152 3.953 1.771 1 98.88 160 VAL B O 1
ATOM 2595 N N . LEU B 1 161 ? 5.234 3.012 3.531 1 98.56 161 LEU B N 1
ATOM 2596 C CA . LEU B 1 161 ? 6.27 4.035 3.592 1 98.56 161 LEU B CA 1
ATOM 2597 C C . LEU B 1 161 ? 7.5 3.615 2.797 1 98.56 161 LEU B C 1
ATOM 2599 O O . LEU B 1 161 ? 8.078 2.555 3.053 1 98.56 161 LEU B O 1
ATOM 2603 N N . ILE B 1 162 ? 7.84 4.461 1.817 1 98.69 162 ILE B N 1
ATOM 2604 C CA . ILE B 1 162 ? 9 4.258 0.962 1 98.69 162 ILE B CA 1
ATOM 2605 C C . ILE B 1 162 ? 10.117 5.215 1.369 1 98.69 162 ILE B C 1
ATOM 2607 O O . ILE B 1 162 ? 9.938 6.434 1.351 1 98.69 162 ILE B O 1
ATOM 2611 N N . SER B 1 163 ? 11.25 4.633 1.72 1 98.56 163 SER B N 1
ATOM 2612 C CA . SER B 1 163 ? 12.391 5.473 2.086 1 98.56 163 SER B CA 1
ATOM 2613 C C . SER B 1 163 ? 12.648 6.543 1.03 1 98.56 163 SER B C 1
ATOM 2615 O O . SER B 1 163 ? 12.641 6.254 -0.169 1 98.56 163 SER B O 1
ATOM 2617 N N . ALA B 1 164 ? 12.914 7.766 1.511 1 98.69 164 ALA B N 1
ATOM 2618 C CA . ALA B 1 164 ? 13.164 8.891 0.612 1 98.69 164 ALA B CA 1
ATOM 2619 C C . ALA B 1 164 ? 14.211 9.836 1.199 1 98.69 164 ALA B C 1
ATOM 2621 O O . ALA B 1 164 ? 14.445 9.836 2.41 1 98.69 164 ALA B O 1
ATOM 2622 N N . GLU B 1 165 ? 14.859 10.555 0.288 1 98.19 165 GLU B N 1
ATOM 2623 C CA . GLU B 1 165 ? 15.656 11.688 0.748 1 98.19 165 GLU B CA 1
ATOM 2624 C C . GLU B 1 165 ? 14.789 12.727 1.45 1 98.19 165 GLU B C 1
ATOM 2626 O O . GLU B 1 165 ? 13.648 12.953 1.057 1 98.19 165 GLU B O 1
ATOM 2631 N N . PRO B 1 166 ? 15.375 13.352 2.516 1 97.94 166 PRO B N 1
ATOM 2632 C CA . PRO B 1 166 ? 14.586 14.445 3.088 1 97.94 166 PRO B CA 1
ATOM 2633 C C . PRO B 1 166 ? 14.227 15.516 2.061 1 97.94 166 PRO B C 1
ATOM 2635 O O . PRO B 1 166 ? 15.008 15.781 1.142 1 97.94 166 PRO B O 1
ATOM 2638 N N . ALA B 1 167 ? 13.07 16.109 2.236 1 98.25 167 ALA B N 1
ATOM 2639 C CA . ALA B 1 167 ? 12.695 17.234 1.38 1 98.25 167 ALA B CA 1
ATOM 2640 C C . ALA B 1 167 ? 13.625 18.422 1.606 1 98.25 167 ALA B C 1
ATOM 2642 O O . ALA B 1 167 ? 14.039 18.688 2.736 1 98.25 167 ALA B O 1
ATOM 2643 N N . VAL B 1 168 ? 13.969 19.094 0.552 1 98.5 168 VAL B N 1
ATOM 2644 C CA . VAL B 1 168 ? 14.766 20.312 0.599 1 98.5 168 VAL B CA 1
ATOM 2645 C C . VAL B 1 168 ? 14.008 21.469 -0.06 1 98.5 168 VAL B C 1
ATOM 2647 O O . VAL B 1 168 ? 13.633 21.375 -1.233 1 98.5 168 VAL B O 1
ATOM 2650 N N . VAL B 1 169 ? 13.719 22.438 0.725 1 97.69 169 VAL B N 1
ATOM 2651 C CA . VAL B 1 169 ? 13.039 23.625 0.207 1 97.69 169 VAL B CA 1
ATOM 2652 C C . VAL B 1 169 ? 13.914 24.859 0.428 1 97.69 169 VAL B C 1
ATOM 2654 O O . VAL B 1 169 ? 14.273 25.172 1.563 1 97.69 169 VAL B O 1
ATOM 2657 N N . ASN B 1 170 ? 14.281 25.578 -0.663 1 96.5 170 ASN B N 1
ATOM 2658 C CA . ASN B 1 170 ? 15.141 26.75 -0.613 1 96.5 170 ASN B CA 1
ATOM 2659 C C . ASN B 1 170 ? 16.406 26.484 0.179 1 96.5 170 ASN B C 1
ATOM 2661 O O . ASN B 1 170 ? 16.781 27.281 1.058 1 96.5 170 ASN B O 1
ATOM 2665 N N . GLY B 1 171 ? 16.922 25.344 -0.112 1 96.56 171 GLY B N 1
ATOM 2666 C CA . GLY B 1 171 ? 18.188 24.969 0.474 1 96.56 171 GLY B CA 1
ATOM 2667 C C . GLY B 1 171 ? 18.062 24.438 1.892 1 96.56 171 GLY B C 1
ATOM 2668 O O . GLY B 1 171 ? 19.047 23.984 2.477 1 96.56 171 GLY B O 1
ATOM 2669 N N . ARG B 1 172 ? 16.922 24.547 2.434 1 97.25 172 ARG B N 1
ATOM 2670 C CA . ARG B 1 172 ? 16.688 24.047 3.787 1 97.25 172 ARG B CA 1
ATOM 2671 C C . ARG B 1 172 ? 16.219 22.594 3.771 1 97.25 172 ARG B C 1
ATOM 2673 O O . ARG B 1 172 ? 15.227 22.266 3.117 1 97.25 172 ARG B O 1
ATOM 2680 N N . VAL B 1 173 ? 16.938 21.766 4.52 1 97.88 173 VAL B N 1
ATOM 2681 C CA . VAL B 1 173 ? 16.547 20.375 4.664 1 97.88 173 VAL B CA 1
ATOM 2682 C C . VAL B 1 173 ? 15.438 20.25 5.699 1 97.88 173 VAL B C 1
ATOM 2684 O O . VAL B 1 173 ? 15.555 20.781 6.809 1 97.88 173 VAL B O 1
ATOM 2687 N N . LEU B 1 174 ? 14.375 19.578 5.344 1 97.31 174 LEU B N 1
ATOM 2688 C CA . LEU B 1 174 ? 13.266 19.328 6.254 1 97.31 174 LEU B CA 1
ATOM 2689 C C . LEU B 1 174 ? 13.375 17.922 6.863 1 97.31 174 LEU B C 1
ATOM 2691 O O . LEU B 1 174 ? 12.969 16.938 6.238 1 97.31 174 LEU B O 1
ATOM 2695 N N . HIS B 1 175 ? 13.844 17.828 8.07 1 95.06 175 HIS B N 1
ATOM 2696 C CA . HIS B 1 175 ? 14.094 16.562 8.734 1 95.06 175 HIS B CA 1
ATOM 2697 C C . HIS B 1 175 ? 12.82 16 9.359 1 95.06 175 HIS B C 1
ATOM 2699 O O . HIS B 1 175 ? 11.852 16.734 9.562 1 95.06 175 HIS B O 1
ATOM 2705 N N . PRO B 1 176 ? 12.828 14.656 9.609 1 95.56 176 PRO B N 1
ATOM 2706 C CA . PRO B 1 176 ? 11.695 14.102 10.359 1 95.56 176 PRO B CA 1
ATOM 2707 C C . PRO B 1 176 ? 11.406 14.859 11.648 1 95.56 176 PRO B C 1
ATOM 2709 O O . PRO B 1 176 ? 12.328 15.305 12.328 1 95.56 176 PRO B O 1
ATOM 2712 N N . GLU B 1 177 ? 10.125 14.969 11.859 1 93.62 177 GLU B N 1
ATOM 2713 C CA . GLU B 1 177 ? 9.68 15.773 12.992 1 93.62 177 GLU B CA 1
ATOM 2714 C C . GLU B 1 177 ? 8.289 15.344 13.461 1 93.62 177 GLU B C 1
ATOM 2716 O O . GLU B 1 177 ? 7.438 14.984 12.648 1 93.62 177 GLU B O 1
ATOM 2721 N N . PHE B 1 178 ? 8.07 15.266 14.781 1 90.12 178 PHE B N 1
ATOM 2722 C CA . PHE B 1 178 ? 6.766 15.047 15.391 1 90.12 178 PHE B CA 1
ATOM 2723 C C . PHE B 1 178 ? 6.387 16.234 16.281 1 90.12 178 PHE B C 1
ATOM 2725 O O . PHE B 1 178 ? 7.18 16.672 17.125 1 90.12 178 PHE B O 1
ATOM 2732 N N . HIS B 1 179 ? 5.234 16.766 15.914 1 83.88 179 HIS B N 1
ATOM 2733 C CA . HIS B 1 179 ? 4.746 17.844 16.766 1 83.88 179 HIS B CA 1
ATOM 2734 C C . HIS B 1 179 ? 3.684 17.344 17.734 1 83.88 179 HIS B C 1
ATOM 2736 O O . HIS B 1 179 ? 2.67 16.781 17.312 1 83.88 179 HIS B O 1
ATOM 2742 N N . GLN B 1 180 ? 3.967 17.094 19.047 1 65.44 180 GLN B N 1
ATOM 2743 C CA . GLN B 1 180 ? 3.027 16.625 20.062 1 65.44 180 GLN B CA 1
ATOM 2744 C C . GLN B 1 180 ? 2.041 17.734 20.438 1 65.44 180 GLN B C 1
ATOM 2746 O O . GLN B 1 180 ? 2.383 18.922 20.406 1 65.44 180 GLN B O 1
#

Nearest PDB structures (foldseek):
  3es1-assembly1_A-2  TM=9.112E-01  e=1.241E-15  Novosphingobium aromaticivorans DSM 12444
  8x0v-assembly1_B  TM=8.427E-01  e=9.555E-15  Stachybotrys sp.
  4bif-assembly1_C  TM=7.528E-01  e=1.531E-05  Granulicella tundricola MP5ACTX9
  2f4p-assembly2_C  TM=7.701E-01  e=7.756E-05  Thermotoga maritima MSB8
  8oz8-assembly1_A  TM=5.920E-01  e=2.453E-05  Granulicella tundricola

pLDDT: mean 93.14, std 11.49, range [30.16, 98.88]

Solvent-accessible surface area (backbone atoms only — not comparable to full-atom values): 17933 Å² total; per-residue (Å²): 130,77,79,76,78,74,71,60,67,77,74,78,66,32,39,41,31,33,31,31,64,48,88,84,56,41,19,38,79,73,44,77,43,78,42,71,62,36,75,37,86,86,22,72,54,27,29,34,30,74,63,38,41,44,72,72,33,56,43,20,56,64,36,70,48,88,72,62,33,53,74,60,79,46,56,55,88,35,53,74,36,57,34,33,77,26,21,31,25,33,31,42,38,36,34,29,50,66,24,54,46,54,40,29,24,43,39,23,40,31,42,39,30,33,24,41,57,41,39,30,42,33,31,64,75,66,49,73,48,80,45,65,52,63,50,21,30,38,41,36,26,29,33,43,33,26,44,32,20,82,46,79,48,48,18,33,33,38,36,39,30,32,17,22,42,58,20,59,40,89,87,39,75,48,68,57,43,74,47,128,132,78,77,75,77,73,72,61,66,76,74,78,67,33,39,41,33,34,31,32,64,45,89,85,56,42,17,38,78,74,44,77,44,78,43,70,61,38,75,35,85,88,22,70,53,28,28,34,30,75,62,37,41,47,70,72,32,56,42,20,56,64,36,68,46,87,71,62,33,53,72,61,80,49,54,55,89,34,50,73,36,58,32,33,76,25,21,31,24,34,31,43,36,36,33,29,51,66,23,52,46,54,42,29,26,42,38,22,40,30,43,38,29,34,23,40,57,38,41,30,41,34,30,63,76,66,49,73,46,79,45,65,53,63,48,20,30,38,41,36,26,31,33,44,34,27,44,32,20,83,44,80,47,46,17,33,34,38,36,39,29,33,17,22,41,58,19,58,41,90,85,40,74,48,66,58,42,76,47,128

Radius of gyration: 19.84 Å; Cα contacts (8 Å, |Δi|>4): 1085; chains: 2; bounding box: 60×56×51 Å

InterPro domains:
  IPR011051 RmlC-like cupin domain superfamily [SSF51182] (49-172)
  IPR013096 Cupin 2, conserved barrel [PF07883] (94-160)
  IPR014710 RmlC-like jelly roll fold [G3DSA:2.60.120.10] (45-179)
  IPR047142 Oryzines biosynthesis cluster protein J/Cupin-domain-containing oxidoreductase virC-like [PTHR36156] (9-175)

Organism: Pleurotus ostreatus (NCBI:txid5322)

Secondary structure (DSSP, 8-state):
-------PPPPPPEEEEEEEE-TTS-EEEEEEEEEPPEE-TTSTTEEEEEEEEE-S-SSB-GGG--S-GGG----TTTGGGTS-TTSEEEEEEEE-TT-BPPEEE-SEEEEEEEEES-EEEEETTS-EEEE-STT-EEEEES--EEEE--SSS-EEEEEEEEEBPPEEETTEEE--EEE-/-------PPPPPPEEEEEEEE-TTS-EEEEEEEEEPPEE-TTSTTEEEEEEEEE-S-SSB-GGG--S-GGG----TTTGGGTS-TTSEEEEEEEE-TT-BPPEEE-SEEEEEEEEES-EEEEE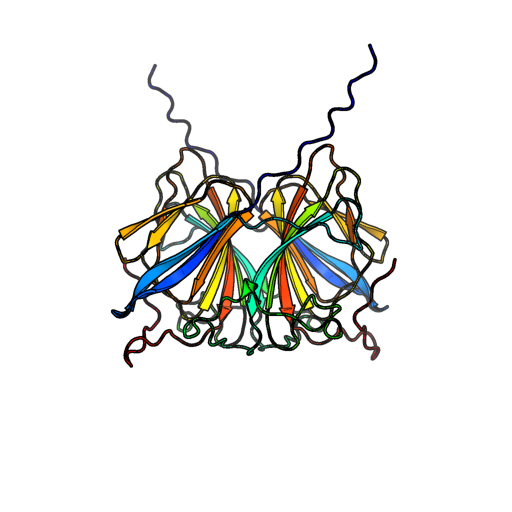TTS-EEEE-STT-EEEEES--EEEE--SSS-EEEEEEEEEBPPEEETTEEE--EEE-